Protein AF-A0A2G8RZG6-F1 (afdb_monomer)

Organism: NCBI:txid1077348

Solvent-accessible surface area (backbone atoms only — not comparable to full-atom values): 16677 Å² total; per-residue (Å²): 138,81,84,78,79,80,80,77,82,73,73,81,83,73,68,84,30,38,41,54,49,43,66,69,45,46,66,57,39,55,49,23,60,76,68,68,36,60,70,58,36,53,51,55,51,47,57,56,46,75,59,44,40,82,45,71,67,46,41,53,53,51,51,53,52,52,52,52,60,50,47,40,55,84,74,66,70,59,75,69,91,82,62,70,32,40,31,57,58,34,64,30,30,30,44,44,41,46,39,22,71,74,74,72,43,47,66,39,40,40,49,26,48,52,53,44,46,56,35,61,89,83,31,29,46,86,39,70,68,31,45,59,19,47,83,44,64,31,30,44,64,89,56,51,49,74,71,54,48,50,25,43,55,49,19,43,52,47,52,52,51,49,62,68,38,56,88,67,67,54,47,58,53,66,24,35,44,80,94,33,42,54,73,80,57,34,71,89,51,59,72,77,68,47,70,78,56,72,85,80,78,60,49,79,83,23,48,45,44,46,36,49,54,50,49,51,56,62,55,70,44,80,88,56,94,82,59,73,55,64,65,57,32,50,56,52,58,74,52,40,63,74,38,68,82,41,58,71,51,56,85,81,53,51,58,57,53,73,67,27,43,52,34,40,61,58,44,41,61,51,54,45,50,52,53,59,69,40,32,30,70,40,38,74,48,78,56,80,74,81,82,127

Sequence (292 aa):
MTIVAYSSDSDIKIPRWDPKTPIAVSPTIRIANKYLVDGLHKYLVQKVQDDWPLTLEDWDRREAEIEVMGYAEYTSGALPSSRKPLAQAVPEPASAIHFALEFGCPQILPAAFYQLSRTDVTDDWADPVSYSSNWMTPARWSLLEAPDLLRHLRGGKRLLQYTASVPRDVTFTAVLCEACLPWWEDAAVHEEVRWEIEDGRDAEEYPCYALLVRIFAAVFRETTPGVRDPLKALKECVDYEKIPEIARGSSSTKRLCSGCDWAFREWVPQARQELWRKLPEYFDVEVPSPSR

Secondary structure (DSSP, 8-state):
---------------TT-TTHHHHHHHHHHHHHHTT-HHHHHHHHHHHHTTS-SSHHHHHHHHHHHHHHHHHHHHH---GGGPPPGGGTS--HHHHHHHHHHHT-GGGHHHHHHHHHTS-TT-BTTSHHHHT-SS---B-GGG--HHHHHHHHHHHHHHHHHHHHTTTSSHHHHHS-GGGS-GGG-TTS-HHHHHS--TT--GGG-HHHHHHHHHHHHHT--SSSS---HHHHHHHGGGGGGSHHHHTS-GGGSS--HHHHHHHHHHHHHHHHHHHHHHHHHHT---PPPP-

Radius of gyration: 23.63 Å; Cα contacts (8 Å, |Δi|>4): 322; chains: 1; bounding box: 79×45×66 Å

pLDDT: mean 84.61, std 15.37, range [30.86, 98.19]

Structure (mmCIF, N/CA/C/O backbone):
data_AF-A0A2G8RZG6-F1
#
_entry.id   AF-A0A2G8RZG6-F1
#
loop_
_atom_site.group_PDB
_atom_site.id
_atom_site.type_symbol
_atom_site.label_atom_id
_atom_site.label_alt_id
_atom_site.label_comp_id
_atom_site.label_asym_id
_atom_site.label_entity_id
_atom_site.label_seq_id
_atom_site.pdbx_PDB_ins_code
_atom_site.Cartn_x
_atom_site.Cartn_y
_atom_site.Cartn_z
_atom_site.occupancy
_atom_site.B_iso_or_equiv
_atom_site.auth_seq_id
_atom_site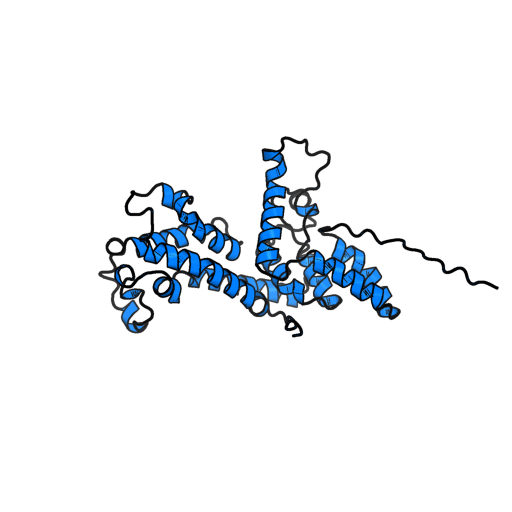.auth_comp_id
_atom_site.auth_asym_id
_atom_site.auth_atom_id
_atom_site.pdbx_PDB_model_num
ATOM 1 N N . MET A 1 1 ? -45.281 -24.347 32.202 1.00 36.66 1 MET A N 1
ATOM 2 C CA . MET A 1 1 ? -44.581 -23.064 32.409 1.00 36.66 1 MET A CA 1
ATOM 3 C C . MET A 1 1 ? -43.547 -22.968 31.301 1.00 36.66 1 MET A C 1
ATOM 5 O O . MET A 1 1 ? -42.491 -23.574 31.400 1.00 36.66 1 MET A O 1
ATOM 9 N N . THR A 1 2 ? -43.937 -22.385 30.170 1.00 30.86 2 THR A N 1
ATOM 10 C CA . THR A 1 2 ? -43.140 -22.388 28.937 1.00 30.86 2 THR A CA 1
ATOM 11 C C . THR A 1 2 ? -42.318 -21.111 28.917 1.00 30.86 2 THR A C 1
ATOM 13 O O . THR A 1 2 ? -42.884 -20.019 28.904 1.00 30.86 2 THR A O 1
ATOM 16 N N . ILE A 1 3 ? -40.996 -21.247 28.986 1.00 36.91 3 ILE A N 1
ATOM 17 C CA . ILE A 1 3 ? -40.068 -20.126 28.857 1.00 36.91 3 ILE A CA 1
ATOM 18 C C . ILE A 1 3 ? -40.123 -19.680 27.396 1.00 36.91 3 ILE A C 1
ATOM 20 O O . ILE A 1 3 ? -39.717 -20.412 26.496 1.00 36.91 3 ILE A O 1
ATOM 24 N N . VAL A 1 4 ? -40.690 -18.499 27.166 1.00 35.38 4 VAL A N 1
ATOM 25 C CA . VAL A 1 4 ? -40.646 -17.816 25.875 1.00 35.38 4 VAL A CA 1
ATOM 26 C C . VAL A 1 4 ? -39.204 -17.366 25.668 1.00 35.38 4 VAL A C 1
ATOM 28 O O . VAL A 1 4 ? -38.708 -16.510 26.399 1.00 35.38 4 VAL A O 1
ATOM 31 N N . ALA A 1 5 ? -38.518 -17.974 24.702 1.00 39.19 5 ALA A N 1
ATOM 32 C CA . ALA A 1 5 ? -37.234 -17.487 24.227 1.00 39.19 5 ALA A CA 1
ATOM 33 C C . ALA A 1 5 ? -37.456 -16.115 23.576 1.00 39.19 5 ALA A C 1
ATOM 35 O O . ALA A 1 5 ? -38.045 -16.012 22.501 1.00 39.19 5 ALA A O 1
ATOM 36 N N . TYR A 1 6 ? -37.013 -15.056 24.251 1.00 35.00 6 TYR A N 1
ATOM 37 C CA . TYR A 1 6 ? -36.853 -13.744 23.638 1.00 35.00 6 TYR A CA 1
ATOM 38 C C . TYR A 1 6 ? -35.719 -13.846 22.610 1.00 35.00 6 TYR A C 1
ATOM 40 O O . TYR A 1 6 ? -34.544 -13.757 22.951 1.00 35.00 6 TYR A O 1
ATOM 48 N N . SER A 1 7 ? -36.072 -14.064 21.344 1.00 45.34 7 SER A N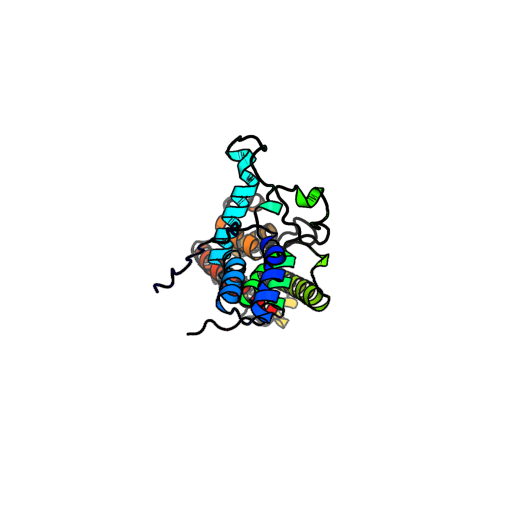 1
ATOM 49 C CA . SER A 1 7 ? -35.206 -13.707 20.223 1.00 45.34 7 SER A CA 1
ATOM 50 C C . SER A 1 7 ? -35.275 -12.187 20.085 1.00 45.34 7 SER A C 1
ATOM 52 O O . SER A 1 7 ? -36.184 -11.646 19.460 1.00 45.34 7 SER A O 1
ATOM 54 N N . SER A 1 8 ? -34.363 -11.477 20.750 1.00 41.16 8 SER A N 1
ATOM 55 C CA . SER A 1 8 ? -34.083 -10.081 20.421 1.00 41.16 8 SER A CA 1
ATOM 56 C C . SER A 1 8 ? -32.972 -10.063 19.379 1.00 41.16 8 SER A C 1
ATOM 58 O O . SER A 1 8 ? -31.810 -9.811 19.694 1.00 41.16 8 SER A O 1
ATOM 60 N N . ASP A 1 9 ? -33.333 -10.374 18.140 1.00 43.19 9 ASP A N 1
ATOM 61 C CA . ASP A 1 9 ? -32.473 -10.159 16.979 1.00 43.19 9 ASP A CA 1
ATOM 62 C C . ASP A 1 9 ? -32.508 -8.666 16.611 1.00 43.19 9 ASP A C 1
ATOM 64 O O . ASP A 1 9 ? -33.075 -8.230 15.610 1.00 43.19 9 ASP A O 1
ATOM 68 N N . SER A 1 10 ? -32.002 -7.826 17.517 1.00 48.72 10 SER A N 1
ATOM 69 C CA . SER A 1 10 ? -31.677 -6.441 17.196 1.00 48.72 10 SER A CA 1
ATOM 70 C C . SER A 1 10 ? -30.304 -6.448 16.541 1.00 48.72 10 SER A C 1
ATOM 72 O O . SER A 1 10 ? -29.294 -6.184 17.195 1.00 48.72 10 SER A O 1
ATOM 74 N N . ASP A 1 11 ? -30.285 -6.819 15.265 1.00 61.19 11 ASP A N 1
ATOM 75 C CA . ASP A 1 11 ? -29.098 -6.823 14.420 1.00 61.19 11 ASP A CA 1
ATOM 76 C C . ASP A 1 11 ? -28.448 -5.429 14.488 1.00 61.19 11 ASP A C 1
ATOM 78 O O . ASP A 1 11 ? -29.024 -4.428 14.039 1.00 61.19 11 ASP A O 1
ATOM 82 N N . ILE A 1 12 ? -27.276 -5.322 15.123 1.00 66.50 12 ILE A N 1
ATOM 83 C CA . ILE A 1 12 ? -26.531 -4.062 15.183 1.00 66.50 12 ILE A CA 1
ATOM 84 C C . ILE A 1 12 ? -26.099 -3.753 13.750 1.00 66.50 12 ILE A C 1
ATOM 86 O O . ILE A 1 12 ? -25.162 -4.358 13.225 1.00 66.50 12 ILE A O 1
ATOM 90 N N . LYS A 1 13 ? -26.800 -2.815 13.106 1.00 82.25 13 LYS A N 1
ATOM 91 C CA . LYS A 1 13 ? -26.505 -2.375 11.740 1.00 82.25 13 LYS A CA 1
ATOM 92 C C . LYS A 1 13 ? -25.242 -1.523 11.735 1.00 82.25 13 LYS A C 1
ATOM 94 O O . LYS A 1 13 ? -25.310 -0.304 11.865 1.00 82.25 13 LYS A O 1
ATOM 99 N N . ILE A 1 14 ? -24.099 -2.182 11.588 1.00 86.69 14 ILE A N 1
ATOM 100 C CA . ILE A 1 14 ? -22.812 -1.532 11.351 1.00 86.69 14 ILE A CA 1
ATOM 101 C C . ILE A 1 14 ? -22.694 -1.279 9.842 1.00 86.69 14 ILE A C 1
ATOM 103 O O . ILE A 1 14 ? -22.683 -2.244 9.072 1.00 86.69 14 ILE A O 1
ATOM 107 N N . PRO A 1 15 ? -22.672 -0.013 9.393 1.00 89.56 15 PRO A N 1
ATOM 108 C CA . PRO A 1 15 ? -22.484 0.302 7.983 1.00 89.56 15 PRO A CA 1
ATOM 109 C C . PRO A 1 15 ? -21.094 -0.134 7.501 1.00 89.56 15 PRO A C 1
ATOM 111 O O . PRO A 1 15 ? -20.095 0.126 8.169 1.00 89.56 15 PRO A O 1
ATOM 114 N N . ARG A 1 16 ? -21.041 -0.760 6.316 1.00 91.06 16 ARG A N 1
ATOM 115 C CA . ARG A 1 16 ? -19.785 -1.058 5.610 1.00 91.06 16 ARG A CA 1
ATOM 116 C C . ARG A 1 16 ? -19.012 0.238 5.383 1.00 91.06 16 ARG A C 1
ATOM 118 O O . ARG A 1 16 ? -19.609 1.234 4.965 1.00 91.06 16 ARG A O 1
ATOM 125 N N . TRP A 1 17 ? -17.701 0.180 5.595 1.00 93.25 17 TRP A N 1
ATOM 126 C CA . TRP A 1 17 ? -16.754 1.260 5.309 1.00 93.25 17 TRP A CA 1
ATOM 127 C C . TRP A 1 17 ? -16.987 2.556 6.082 1.00 93.25 17 TRP A C 1
ATOM 129 O O . TRP A 1 17 ? -16.486 3.609 5.688 1.00 93.25 17 TRP A O 1
ATOM 139 N N . ASP A 1 18 ? -17.722 2.511 7.193 1.00 92.94 18 ASP A N 1
ATOM 140 C CA . ASP A 1 18 ? -17.831 3.694 8.034 1.00 92.94 18 ASP A CA 1
ATOM 141 C C . ASP A 1 18 ? -16.503 3.928 8.776 1.00 92.94 18 ASP A C 1
ATOM 143 O O . ASP A 1 18 ? -16.085 3.101 9.594 1.00 92.94 18 ASP A O 1
ATOM 147 N N . PRO A 1 19 ? -15.838 5.075 8.548 1.00 94.00 19 PRO A N 1
ATOM 148 C CA . PRO A 1 19 ? -14.562 5.399 9.177 1.00 94.00 19 PRO A CA 1
ATOM 149 C C . PRO A 1 19 ? -14.647 5.508 10.699 1.00 94.00 19 PRO A C 1
ATOM 151 O O . PRO A 1 19 ? -13.618 5.622 11.360 1.00 94.00 19 PRO A O 1
ATOM 154 N N . LYS A 1 20 ? -15.849 5.559 11.281 1.00 94.00 20 LYS A N 1
ATOM 155 C CA . LYS A 1 20 ? -16.061 5.596 12.730 1.00 94.00 20 LYS A CA 1
ATOM 156 C C . LYS A 1 20 ? -16.288 4.213 13.327 1.00 94.00 20 LYS A C 1
ATOM 158 O O . LYS A 1 20 ? -16.255 4.119 14.552 1.00 94.00 20 LYS A O 1
ATOM 163 N N . THR A 1 21 ? -16.490 3.165 12.521 1.00 95.31 21 THR A N 1
ATOM 164 C CA . THR A 1 21 ? -16.778 1.810 13.016 1.00 95.31 21 THR A CA 1
ATOM 165 C C . THR A 1 21 ? -15.774 1.345 14.075 1.00 95.31 21 THR A C 1
ATOM 167 O O . THR A 1 21 ? -16.240 0.966 15.152 1.00 95.31 21 THR A O 1
ATOM 170 N N . PRO A 1 22 ? -14.439 1.440 13.872 1.00 96.44 22 PRO A N 1
ATOM 171 C CA . PRO A 1 22 ? -13.480 0.979 14.877 1.00 96.44 22 PRO A CA 1
ATOM 172 C C . PRO A 1 22 ? -13.668 1.677 16.230 1.00 96.44 22 PRO A C 1
ATOM 174 O O . PRO A 1 22 ? -13.769 1.021 17.258 1.00 96.44 22 PRO A O 1
ATOM 177 N N . ILE A 1 23 ? -13.832 3.003 16.236 1.00 96.56 23 ILE A N 1
ATOM 178 C CA . ILE A 1 23 ? -13.999 3.803 17.462 1.00 96.56 23 ILE A CA 1
ATOM 179 C C . ILE A 1 23 ? -15.363 3.548 18.117 1.00 96.56 23 ILE A C 1
ATOM 181 O O . ILE A 1 23 ? -15.472 3.485 19.341 1.00 96.56 23 ILE A O 1
ATOM 185 N N . ALA A 1 24 ? -16.415 3.420 17.306 1.00 95.19 24 ALA A N 1
ATOM 186 C CA . ALA A 1 24 ? -17.783 3.251 17.778 1.00 95.19 24 ALA A CA 1
ATOM 187 C C . ALA A 1 24 ? -17.989 1.901 18.479 1.00 95.19 24 ALA A C 1
ATOM 189 O O . ALA A 1 24 ? -18.759 1.821 19.437 1.00 95.19 24 ALA A O 1
ATOM 190 N N . VAL A 1 25 ? -17.297 0.851 18.026 1.00 95.62 25 VAL A N 1
ATOM 191 C CA . VAL A 1 25 ? -17.447 -0.500 18.581 1.00 95.62 25 VAL A CA 1
ATOM 192 C C . VAL A 1 25 ? -16.467 -0.811 19.719 1.00 95.62 25 VAL A C 1
ATOM 194 O O . VAL A 1 25 ? -16.772 -1.695 20.522 1.00 95.62 25 VAL A O 1
ATOM 197 N N . SER A 1 26 ? -15.363 -0.060 19.879 1.00 96.25 26 SER A N 1
ATOM 198 C CA . SER A 1 26 ? -14.378 -0.276 20.958 1.00 96.25 26 SER A CA 1
ATOM 199 C C . SER A 1 26 ? -14.991 -0.372 22.366 1.00 96.25 26 SER A C 1
ATOM 201 O O . SER A 1 26 ? -14.680 -1.330 23.078 1.00 96.25 26 SER A O 1
ATOM 203 N N . PRO A 1 27 ? -15.883 0.542 22.818 1.00 96.44 27 PRO A N 1
ATOM 204 C CA . PRO A 1 27 ? -16.462 0.448 24.161 1.00 96.44 27 PRO A CA 1
ATOM 205 C C . PRO A 1 27 ? -17.284 -0.829 24.359 1.00 96.44 27 PRO A C 1
ATOM 207 O O . PRO A 1 27 ? -17.200 -1.466 25.410 1.00 96.44 27 PRO A O 1
ATOM 210 N N . THR A 1 28 ? -18.039 -1.232 23.334 1.00 95.44 28 THR A N 1
ATOM 211 C CA . THR A 1 28 ? -18.849 -2.454 23.359 1.00 95.44 28 THR A CA 1
ATOM 212 C C . THR A 1 28 ? -17.967 -3.695 23.420 1.00 95.44 28 THR A C 1
ATOM 214 O O . THR A 1 28 ? -18.260 -4.601 24.197 1.00 95.44 28 THR A O 1
ATOM 217 N N . ILE A 1 29 ? -16.854 -3.726 22.681 1.00 95.56 29 ILE A N 1
ATOM 218 C CA . ILE A 1 29 ? -15.898 -4.833 22.767 1.00 95.56 29 ILE A CA 1
ATOM 219 C C . ILE A 1 29 ? -15.244 -4.904 24.149 1.00 95.56 29 ILE A C 1
ATOM 221 O O . ILE A 1 29 ? -15.151 -5.990 24.715 1.00 95.56 29 ILE A O 1
ATOM 225 N N . ARG A 1 30 ? -14.840 -3.775 24.746 1.00 96.88 30 ARG A N 1
ATOM 226 C CA . ARG A 1 30 ? -14.281 -3.761 26.113 1.00 96.88 30 ARG A CA 1
ATOM 227 C C . ARG A 1 30 ? -15.257 -4.356 27.130 1.00 96.88 30 ARG A C 1
ATOM 229 O O . ARG A 1 30 ? -14.845 -5.104 28.015 1.00 96.88 30 ARG A O 1
ATOM 236 N N . ILE A 1 31 ? -16.551 -4.057 26.992 1.00 96.44 31 ILE A N 1
ATOM 237 C CA . ILE A 1 31 ? -17.618 -4.660 27.805 1.00 96.44 31 ILE A CA 1
ATOM 238 C C . ILE A 1 31 ? -17.733 -6.158 27.503 1.00 96.44 31 ILE A C 1
ATOM 240 O O . ILE A 1 31 ? -17.738 -6.955 28.438 1.00 96.44 31 ILE A O 1
ATOM 244 N N . ALA A 1 32 ? -17.772 -6.555 26.228 1.00 94.81 32 ALA A N 1
ATOM 245 C CA . ALA A 1 32 ? -17.821 -7.962 25.832 1.00 94.81 32 ALA A CA 1
ATOM 246 C C . ALA A 1 32 ? -16.655 -8.760 26.440 1.00 94.81 32 ALA A C 1
ATOM 248 O O . ALA A 1 32 ? -16.895 -9.796 27.050 1.00 94.81 32 ALA A O 1
ATOM 249 N N . ASN A 1 33 ? -15.430 -8.231 26.388 1.00 94.06 33 ASN A N 1
ATOM 250 C CA . ASN A 1 33 ? -14.244 -8.830 27.005 1.00 94.06 33 ASN A CA 1
ATOM 251 C C . ASN A 1 33 ? -14.372 -8.914 28.529 1.00 94.06 33 ASN A C 1
ATOM 253 O O . ASN A 1 33 ? -14.100 -9.957 29.118 1.00 94.06 33 ASN A O 1
ATOM 257 N N . LYS A 1 34 ? -14.831 -7.836 29.180 1.00 96.31 34 LYS A N 1
ATOM 258 C CA . LYS A 1 34 ? -15.022 -7.801 30.639 1.00 96.31 34 LYS A CA 1
ATOM 259 C C . LYS A 1 34 ? -16.017 -8.857 31.126 1.00 96.31 34 LYS A C 1
ATOM 261 O O . LYS A 1 34 ? -15.847 -9.390 32.219 1.00 96.31 34 LYS A O 1
ATOM 266 N N . TYR A 1 35 ? -17.053 -9.132 30.338 1.00 96.44 35 TYR A N 1
ATOM 267 C CA . TYR A 1 35 ? -18.114 -10.080 30.678 1.00 96.44 35 TYR A CA 1
ATOM 268 C C . TYR A 1 35 ? -18.016 -11.412 29.916 1.00 96.44 35 TYR A C 1
ATOM 270 O O . TYR A 1 35 ? -18.960 -12.196 29.970 1.00 96.44 35 TYR A O 1
ATOM 278 N N . LEU A 1 36 ? -16.887 -11.683 29.247 1.00 91.88 36 LEU A N 1
ATOM 279 C CA . LEU A 1 36 ? -16.599 -12.931 28.522 1.00 91.88 36 LEU A CA 1
ATOM 280 C C . LEU A 1 36 ? -17.679 -13.312 27.491 1.00 91.88 36 LEU A C 1
ATOM 282 O O . LEU A 1 36 ? -18.066 -14.471 27.343 1.00 91.88 36 LEU A O 1
ATOM 286 N N . VAL A 1 37 ? -18.187 -12.313 26.771 1.00 94.75 37 VAL A N 1
ATOM 287 C CA . VAL A 1 37 ? -19.155 -12.489 25.682 1.00 94.75 37 VAL A CA 1
ATOM 288 C C . VAL A 1 37 ? -18.399 -12.687 24.364 1.00 94.75 37 VAL A C 1
ATOM 290 O O . VAL A 1 37 ? -18.408 -11.824 23.484 1.00 94.75 37 VAL A O 1
ATOM 293 N N . ASP A 1 38 ? -17.737 -13.838 24.223 1.00 92.50 38 ASP A N 1
ATOM 294 C CA . ASP A 1 38 ? -16.825 -14.133 23.103 1.00 92.50 38 ASP A CA 1
ATOM 295 C C . ASP A 1 38 ? -17.486 -14.001 21.725 1.00 92.50 38 ASP A C 1
ATOM 297 O O . ASP A 1 38 ? -16.856 -13.572 20.760 1.00 92.50 38 ASP A O 1
ATOM 301 N N . GLY A 1 39 ? -18.770 -14.358 21.618 1.00 93.25 39 GLY A N 1
ATOM 302 C CA . GLY A 1 39 ? -19.521 -14.238 20.368 1.00 93.25 39 GLY A CA 1
ATOM 303 C C . GLY A 1 39 ? -19.626 -12.790 19.883 1.00 93.25 39 GLY A C 1
ATOM 304 O O . GLY A 1 39 ? -19.464 -12.529 18.693 1.00 93.25 39 GLY A O 1
ATOM 305 N N . LEU A 1 40 ? -19.829 -11.843 20.806 1.00 92.75 40 LEU A N 1
ATOM 306 C CA . LEU A 1 40 ? -19.926 -10.420 20.481 1.00 92.75 40 LEU A CA 1
ATOM 307 C C . LEU A 1 40 ? -18.552 -9.825 20.153 1.00 92.75 40 LEU A C 1
ATOM 309 O O . LEU A 1 40 ? -18.449 -9.054 19.203 1.00 92.75 40 LEU A O 1
ATOM 313 N N . HIS A 1 41 ? -17.501 -10.210 20.888 1.00 93.75 41 HIS A N 1
ATOM 314 C CA . HIS A 1 41 ? -16.121 -9.822 20.562 1.00 93.75 41 HIS A CA 1
ATOM 315 C C . HIS A 1 41 ? -15.759 -10.256 19.137 1.00 93.75 41 HIS A C 1
ATOM 317 O O . HIS A 1 41 ? -15.440 -9.406 18.306 1.00 93.75 41 HIS A O 1
ATOM 323 N N . LYS A 1 42 ? -15.921 -11.548 18.822 1.00 94.00 42 LYS A N 1
ATOM 324 C CA . LYS A 1 42 ? -15.616 -12.100 17.493 1.00 94.00 42 LYS A CA 1
ATOM 325 C C . LYS A 1 42 ? -16.419 -11.425 16.388 1.00 94.00 42 LYS A C 1
ATOM 327 O O . LYS A 1 42 ? -15.852 -11.081 15.358 1.00 94.00 42 LYS A O 1
ATOM 332 N N . TYR A 1 43 ? -17.717 -11.205 16.605 1.00 94.00 43 TYR A N 1
ATOM 333 C CA . TYR A 1 43 ? -18.575 -10.526 15.633 1.00 94.00 43 TYR A CA 1
ATOM 334 C C . TYR A 1 43 ? -18.081 -9.108 15.320 1.00 94.00 43 TYR A C 1
ATOM 336 O O . TYR A 1 43 ? -17.939 -8.751 14.153 1.00 94.00 43 TYR A O 1
ATOM 344 N N . LEU A 1 44 ? -17.786 -8.301 16.343 1.00 94.50 44 LEU A N 1
ATOM 345 C CA . LEU A 1 44 ? -17.370 -6.911 16.146 1.00 94.50 44 LEU A CA 1
ATOM 346 C C . LEU A 1 44 ? -15.956 -6.804 15.557 1.00 94.50 44 LEU A C 1
ATOM 348 O O . LEU A 1 44 ? -15.724 -5.950 14.703 1.00 94.50 44 LEU A O 1
ATOM 352 N N . VAL A 1 45 ? -15.037 -7.691 15.955 1.00 95.50 45 VAL A N 1
ATOM 353 C CA . VAL A 1 45 ? -13.707 -7.795 15.334 1.00 95.50 45 VAL A CA 1
ATOM 354 C C . VAL A 1 45 ? -13.830 -8.159 13.856 1.00 95.50 45 VAL A C 1
ATOM 356 O O . VAL A 1 45 ? -13.232 -7.484 13.020 1.00 95.50 45 VAL A O 1
ATOM 359 N N . GLN A 1 46 ? -14.651 -9.161 13.524 1.00 94.69 46 GLN A N 1
ATOM 360 C CA . GLN A 1 46 ? -14.884 -9.564 12.138 1.00 94.69 46 GLN A CA 1
ATOM 361 C C . GLN A 1 46 ? -15.467 -8.414 11.314 1.00 94.69 46 GLN A C 1
ATOM 363 O O . GLN A 1 46 ? -15.034 -8.195 10.191 1.00 94.69 46 GLN A O 1
ATOM 368 N N . LYS A 1 47 ? -16.386 -7.622 11.880 1.00 94.38 47 LYS A N 1
ATOM 369 C CA . LYS A 1 47 ? -16.966 -6.471 11.177 1.00 94.38 47 LYS A CA 1
ATOM 370 C C . LYS A 1 47 ? -15.946 -5.404 10.813 1.00 94.38 47 LYS A C 1
ATOM 372 O O . LYS A 1 47 ? -16.016 -4.875 9.712 1.00 94.38 47 LYS A O 1
ATOM 377 N N . VAL A 1 48 ? -15.000 -5.105 11.702 1.00 95.38 48 VAL A N 1
ATOM 378 C CA . VAL A 1 48 ? -13.894 -4.204 11.352 1.00 95.38 48 VAL A CA 1
ATOM 379 C C . VAL A 1 48 ? -12.968 -4.874 10.339 1.00 95.38 48 VAL A C 1
ATOM 381 O O . VAL A 1 48 ? -12.533 -4.213 9.406 1.00 95.38 48 VAL A O 1
ATOM 384 N N . GLN A 1 49 ? -12.696 -6.176 10.471 1.00 96.06 49 GLN A N 1
ATOM 385 C CA . GLN A 1 49 ? -11.846 -6.908 9.531 1.00 96.06 49 GLN A CA 1
ATOM 386 C C . GLN A 1 49 ? -12.400 -6.908 8.100 1.00 96.06 49 GLN A C 1
ATOM 388 O O . GLN A 1 49 ? -11.639 -6.695 7.163 1.00 96.06 49 GLN A O 1
ATOM 393 N N . ASP A 1 50 ? -13.711 -7.103 7.935 1.00 94.69 50 ASP A N 1
ATOM 394 C CA . ASP A 1 50 ? -14.401 -7.166 6.637 1.00 94.69 50 ASP A CA 1
ATOM 395 C C . ASP A 1 50 ? -14.268 -5.869 5.815 1.00 94.69 50 ASP A C 1
ATOM 397 O O . ASP A 1 50 ? -14.428 -5.879 4.591 1.00 94.69 50 ASP A O 1
ATOM 401 N N . ASP A 1 51 ? -13.978 -4.746 6.476 1.00 95.31 51 ASP A N 1
ATOM 402 C CA . ASP A 1 51 ? -13.776 -3.449 5.833 1.00 95.31 51 ASP A CA 1
ATOM 403 C C . ASP A 1 51 ? -12.352 -3.283 5.257 1.00 95.31 51 ASP A C 1
ATOM 405 O O . ASP A 1 51 ? -12.120 -2.367 4.461 1.00 95.31 51 ASP A O 1
ATOM 409 N N . TRP A 1 52 ? -11.403 -4.164 5.605 1.00 96.56 52 TRP A N 1
ATOM 410 C CA . TRP A 1 52 ? -9.996 -4.072 5.202 1.00 96.56 52 TRP A CA 1
ATOM 411 C C . TRP A 1 52 ? -9.555 -5.226 4.289 1.00 96.56 52 TRP A C 1
ATOM 413 O O . TRP A 1 52 ? -9.901 -6.383 4.521 1.00 96.56 52 TRP A O 1
ATOM 423 N N . PRO A 1 53 ? -8.745 -4.943 3.253 1.00 97.00 53 PRO A N 1
ATOM 424 C CA . PRO A 1 53 ? -8.275 -5.968 2.331 1.00 97.00 53 PRO A CA 1
ATOM 425 C C . PRO A 1 53 ? -7.191 -6.842 2.970 1.00 97.00 53 PRO A C 1
ATOM 427 O O . PRO A 1 53 ? -6.236 -6.338 3.560 1.00 97.00 53 PRO A O 1
ATOM 430 N N . LEU A 1 54 ? -7.317 -8.158 2.795 1.00 95.69 54 LEU A N 1
ATOM 431 C CA . LEU A 1 54 ? -6.340 -9.143 3.275 1.00 95.69 54 LEU A CA 1
ATOM 432 C C . LEU A 1 54 ? -5.421 -9.643 2.152 1.00 95.69 54 LEU A C 1
ATOM 434 O O . LEU A 1 54 ? -4.315 -10.127 2.401 1.00 95.69 54 LEU A O 1
ATOM 438 N N . THR A 1 55 ? -5.863 -9.505 0.903 1.00 96.75 55 THR A N 1
ATOM 439 C CA . THR A 1 55 ? -5.111 -9.884 -0.292 1.00 96.75 55 THR A CA 1
ATOM 440 C C . THR A 1 55 ? -4.881 -8.677 -1.197 1.00 96.75 55 THR A C 1
ATOM 442 O O . THR A 1 55 ? -5.630 -7.699 -1.153 1.00 96.75 55 THR A O 1
ATOM 445 N N . LEU A 1 56 ? -3.867 -8.760 -2.064 1.00 97.00 56 LEU A N 1
ATOM 446 C CA . LEU A 1 56 ? -3.627 -7.735 -3.082 1.00 97.00 56 LEU A CA 1
ATOM 447 C C . LEU A 1 56 ? -4.829 -7.572 -4.032 1.00 97.00 56 LEU A C 1
ATOM 449 O O . LEU A 1 56 ? -5.103 -6.467 -4.488 1.00 97.00 56 LEU A O 1
ATOM 453 N N . GLU A 1 57 ? -5.562 -8.651 -4.316 1.00 96.69 57 GLU A N 1
ATOM 454 C CA . GLU A 1 57 ? -6.767 -8.580 -5.149 1.00 96.69 57 GLU A CA 1
ATOM 455 C C . GLU A 1 57 ? -7.877 -7.778 -4.456 1.00 96.69 57 GLU A C 1
ATOM 457 O O . GLU A 1 57 ? -8.501 -6.917 -5.077 1.00 96.69 57 GLU A O 1
ATOM 462 N N . ASP A 1 58 ? -8.094 -8.008 -3.158 1.00 96.44 58 ASP A N 1
ATOM 463 C CA . ASP A 1 58 ? -9.062 -7.232 -2.378 1.00 96.44 58 ASP A CA 1
ATOM 464 C C . ASP A 1 58 ? -8.650 -5.761 -2.284 1.00 96.44 58 ASP A C 1
ATOM 466 O O . ASP A 1 58 ? -9.508 -4.878 -2.341 1.00 96.44 58 ASP A O 1
ATOM 470 N N . TRP A 1 59 ? -7.343 -5.489 -2.186 1.00 96.69 59 TRP A N 1
ATOM 471 C CA . TRP A 1 59 ? -6.801 -4.133 -2.250 1.00 96.69 59 TRP A CA 1
ATOM 472 C C . TRP A 1 59 ? -7.125 -3.475 -3.591 1.00 96.69 59 TRP A C 1
ATOM 474 O O . TRP A 1 59 ? -7.684 -2.383 -3.615 1.00 96.69 59 TRP A O 1
ATOM 484 N N . ASP A 1 60 ? -6.852 -4.154 -4.707 1.00 96.06 60 ASP A N 1
ATOM 485 C CA . ASP A 1 60 ? -7.156 -3.643 -6.046 1.00 96.06 60 ASP A CA 1
ATOM 486 C C . ASP A 1 60 ? -8.654 -3.388 -6.254 1.00 96.06 60 ASP A C 1
ATOM 488 O O . ASP A 1 60 ? -9.027 -2.372 -6.845 1.00 96.06 60 ASP A O 1
ATOM 492 N N . ARG A 1 61 ? -9.515 -4.281 -5.750 1.00 95.81 61 ARG A N 1
ATOM 493 C CA . ARG A 1 61 ? -10.975 -4.121 -5.802 1.00 95.81 61 ARG A CA 1
ATOM 494 C C . ARG A 1 61 ? -11.425 -2.904 -4.996 1.00 95.81 61 ARG A C 1
ATOM 496 O O . ARG A 1 61 ? -12.190 -2.085 -5.502 1.00 95.81 61 ARG A O 1
ATOM 503 N N . ARG A 1 62 ? -10.907 -2.758 -3.772 1.00 94.56 62 ARG A N 1
ATOM 504 C CA . ARG A 1 62 ? -11.175 -1.607 -2.902 1.00 94.56 62 ARG A CA 1
ATOM 505 C C . ARG A 1 62 ? -10.731 -0.299 -3.552 1.00 94.56 62 ARG A C 1
ATOM 507 O O . ARG A 1 62 ? -11.507 0.647 -3.575 1.00 94.56 62 ARG A O 1
ATOM 514 N N . GLU A 1 63 ? -9.519 -0.238 -4.094 1.00 93.06 63 GLU A N 1
ATOM 515 C CA . GLU A 1 63 ? -8.998 0.975 -4.734 1.00 93.06 63 GLU A CA 1
ATOM 516 C C . GLU A 1 63 ? -9.813 1.371 -5.970 1.00 93.06 63 GLU A C 1
ATOM 518 O O . GLU A 1 63 ? -10.095 2.551 -6.155 1.00 93.06 63 GLU A O 1
ATOM 523 N N . ALA A 1 64 ? -10.268 0.402 -6.772 1.00 92.25 64 ALA A N 1
ATOM 524 C CA . ALA A 1 64 ? -11.152 0.677 -7.904 1.00 92.25 64 ALA A CA 1
ATOM 525 C C . ALA A 1 64 ? -12.513 1.246 -7.456 1.00 92.25 64 ALA A C 1
ATOM 527 O O . ALA A 1 64 ? -13.016 2.195 -8.058 1.00 92.25 64 ALA A O 1
ATOM 528 N N . GLU A 1 65 ? -13.104 0.706 -6.383 1.00 92.00 65 GLU A N 1
ATOM 529 C CA . GLU A 1 65 ? -14.327 1.258 -5.782 1.00 92.00 65 GLU A CA 1
ATOM 530 C C . GLU A 1 65 ? -14.105 2.700 -5.284 1.00 92.00 65 GLU A C 1
ATOM 532 O O . GLU A 1 65 ? -14.917 3.577 -5.577 1.00 92.00 65 GLU A O 1
ATOM 537 N N . ILE A 1 66 ? -12.993 2.967 -4.590 1.00 90.06 66 ILE A N 1
ATOM 538 C CA . ILE A 1 66 ? -12.621 4.299 -4.078 1.00 90.06 66 ILE A CA 1
ATOM 539 C C . ILE A 1 66 ? -12.412 5.301 -5.220 1.00 90.06 66 ILE A C 1
ATOM 541 O O . ILE A 1 66 ? -12.906 6.427 -5.152 1.00 90.06 66 ILE A O 1
ATOM 545 N N . GLU A 1 67 ? -11.732 4.898 -6.291 1.00 87.81 67 GLU A N 1
ATOM 546 C CA . GLU A 1 67 ? -11.504 5.737 -7.468 1.00 87.81 67 GLU A CA 1
ATOM 547 C C . GLU A 1 67 ? -12.832 6.136 -8.128 1.00 87.81 67 GLU A C 1
ATOM 549 O O . GLU A 1 67 ? -13.095 7.321 -8.353 1.00 87.81 67 GLU A O 1
ATOM 554 N N . VAL A 1 68 ? -13.732 5.170 -8.343 1.00 87.06 68 VAL A N 1
ATOM 555 C CA . VAL A 1 68 ? -15.089 5.444 -8.843 1.00 87.06 68 VAL A CA 1
ATOM 556 C C . VAL A 1 68 ? -15.844 6.365 -7.886 1.00 87.06 68 VAL A C 1
ATOM 558 O O . VAL A 1 68 ? -16.581 7.248 -8.333 1.00 87.06 68 VAL A O 1
ATOM 561 N N . MET A 1 69 ? -15.652 6.214 -6.571 1.00 84.56 69 MET A N 1
ATOM 562 C CA . MET A 1 69 ? -16.264 7.108 -5.598 1.00 84.56 69 MET A CA 1
ATOM 563 C C . MET A 1 69 ? -15.754 8.556 -5.704 1.00 84.56 69 MET A C 1
ATOM 565 O O . MET A 1 69 ? -16.559 9.475 -5.552 1.00 84.56 69 MET A O 1
ATOM 569 N N . GLY A 1 70 ? -14.473 8.783 -5.985 1.00 79.69 70 GLY A N 1
ATOM 570 C CA . GLY A 1 70 ? -13.932 10.133 -6.188 1.00 79.69 70 GLY A CA 1
ATOM 571 C C . GLY A 1 70 ? -14.485 10.809 -7.450 1.00 79.69 70 GLY A C 1
ATOM 572 O O . GLY A 1 70 ? -14.879 11.972 -7.422 1.00 79.69 70 GLY A O 1
ATOM 573 N N . TYR A 1 71 ? -14.608 10.062 -8.553 1.00 76.00 71 TYR A N 1
ATOM 574 C CA . TYR A 1 71 ? -15.016 10.608 -9.859 1.00 76.00 71 TYR A CA 1
ATOM 575 C C . TYR A 1 71 ? -16.524 10.560 -10.154 1.00 76.00 71 TYR A C 1
ATOM 577 O O . TYR A 1 71 ? -16.973 11.029 -11.206 1.00 76.00 71 TYR A O 1
ATOM 585 N N . ALA A 1 72 ? -17.335 10.007 -9.253 1.00 72.19 72 ALA A N 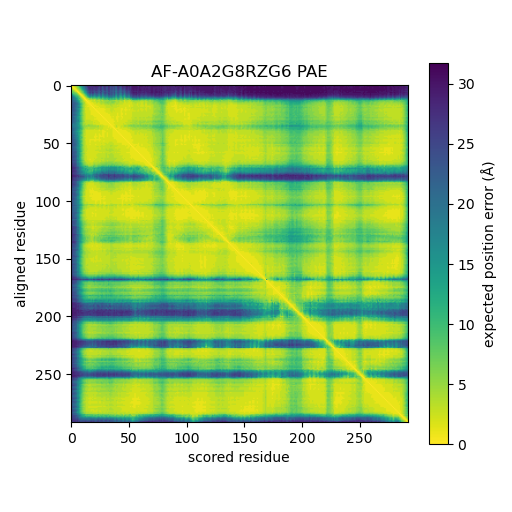1
ATOM 586 C CA . ALA A 1 72 ? -18.773 9.838 -9.461 1.00 72.19 72 ALA A CA 1
ATOM 587 C C . ALA A 1 72 ? -19.517 11.153 -9.766 1.00 72.19 72 ALA A C 1
ATOM 589 O O . ALA A 1 72 ? -20.475 11.149 -10.539 1.00 72.19 72 ALA A O 1
ATOM 590 N N . GLU A 1 73 ? -19.086 12.279 -9.190 1.00 66.69 73 GLU A N 1
ATOM 591 C CA . GLU A 1 73 ? -19.687 13.600 -9.437 1.00 66.69 73 GLU A CA 1
ATOM 592 C C . GLU A 1 73 ? -19.554 14.014 -10.912 1.00 66.69 73 GLU A C 1
ATOM 594 O O . GLU A 1 73 ? -20.533 14.407 -11.545 1.00 66.69 73 GLU A O 1
ATOM 599 N N . TYR A 1 74 ? -18.370 13.812 -11.495 1.00 67.06 74 TYR A N 1
ATOM 600 C CA . TYR A 1 74 ? -18.073 14.147 -12.891 1.00 67.06 74 TYR A CA 1
ATOM 601 C C . TYR A 1 74 ? -18.745 13.209 -13.892 1.00 67.06 74 TYR A C 1
ATOM 603 O O . TYR A 1 74 ? -19.005 13.601 -15.027 1.00 67.06 74 TYR A O 1
ATOM 611 N N . THR A 1 75 ? -19.004 11.966 -13.489 1.00 70.12 75 THR A N 1
ATOM 612 C CA . THR A 1 75 ? -19.529 10.923 -14.381 1.00 70.12 75 THR A CA 1
ATOM 613 C C . THR A 1 75 ? -21.051 10.822 -14.354 1.00 70.12 75 THR A C 1
ATOM 615 O O . THR A 1 75 ? -21.654 10.537 -15.385 1.00 70.12 75 THR A O 1
ATOM 618 N N . SER A 1 76 ? -21.689 11.067 -13.205 1.00 70.75 76 SER A N 1
ATOM 619 C CA . SER A 1 76 ? -23.142 10.910 -13.042 1.00 70.75 76 SER A CA 1
ATOM 620 C C . SER A 1 76 ? -23.934 12.218 -13.116 1.00 70.75 76 SER A C 1
ATOM 622 O O . SER A 1 76 ? -25.143 12.173 -13.335 1.00 70.75 76 SER A O 1
ATOM 624 N N . GLY A 1 77 ? -23.292 13.377 -12.912 1.00 64.12 77 GLY A N 1
ATOM 625 C CA . GLY A 1 77 ? -23.963 14.683 -12.880 1.00 64.12 77 GLY A CA 1
ATOM 626 C C . GLY A 1 77 ? -24.984 14.851 -11.741 1.00 64.12 77 GLY A C 1
ATOM 627 O O . GLY A 1 77 ? -25.737 15.825 -11.732 1.00 64.12 77 GLY A O 1
ATOM 628 N N . ALA A 1 78 ? -25.047 13.907 -10.795 1.00 58.94 78 ALA A N 1
ATOM 629 C CA . ALA A 1 78 ? -25.965 13.949 -9.665 1.00 58.94 78 ALA A CA 1
ATOM 630 C C . ALA A 1 78 ? -25.506 14.988 -8.626 1.00 58.94 78 ALA A C 1
ATOM 632 O O . ALA A 1 78 ? -24.340 15.018 -8.239 1.00 58.94 78 ALA A O 1
ATOM 633 N N . LEU A 1 79 ? -26.438 15.830 -8.162 1.00 52.41 79 LEU A N 1
ATOM 634 C CA . LEU A 1 79 ? -26.169 16.889 -7.183 1.00 52.41 79 LEU A CA 1
ATOM 635 C C . LEU A 1 79 ? -25.601 16.336 -5.851 1.00 52.41 79 LEU A C 1
ATOM 637 O O . LEU A 1 79 ? -26.043 15.277 -5.396 1.00 52.41 79 LEU A O 1
ATOM 641 N N . PRO A 1 80 ? -24.713 17.084 -5.158 1.00 52.69 80 PRO A N 1
ATOM 642 C CA . PRO A 1 80 ? -23.984 16.621 -3.964 1.00 52.69 80 PRO A CA 1
ATOM 643 C C . PRO A 1 80 ? -24.842 16.252 -2.741 1.00 52.69 80 PRO A C 1
ATOM 645 O O . PRO A 1 80 ? -24.341 15.663 -1.788 1.00 52.69 80 PRO A O 1
ATOM 648 N N . SER A 1 81 ? -26.129 16.603 -2.719 1.00 53.75 81 SER A N 1
ATOM 649 C CA . SER A 1 81 ? -26.946 16.682 -1.498 1.00 53.75 81 SER A CA 1
ATOM 650 C C . SER A 1 81 ? -27.256 15.349 -0.802 1.00 53.75 81 SER A C 1
ATOM 652 O O . SER A 1 81 ? -27.766 15.365 0.315 1.00 53.75 81 SER A O 1
ATOM 654 N N . SER A 1 82 ? -26.935 14.204 -1.412 1.00 57.81 82 SER A N 1
ATOM 655 C CA . SER A 1 82 ? -27.118 12.872 -0.805 1.00 57.81 82 SER A CA 1
ATOM 656 C C . SER A 1 82 ? -25.820 12.080 -0.621 1.00 57.81 82 SER A C 1
ATOM 658 O O . SER A 1 82 ? -25.845 10.986 -0.052 1.00 57.81 82 SER A O 1
ATOM 660 N N . ARG A 1 83 ? -24.679 12.611 -1.080 1.00 69.94 83 ARG A N 1
ATOM 661 C CA . ARG A 1 83 ? -23.411 11.880 -1.109 1.00 69.94 83 ARG A CA 1
ATOM 662 C C . ARG A 1 83 ? -22.549 12.252 0.095 1.00 69.94 83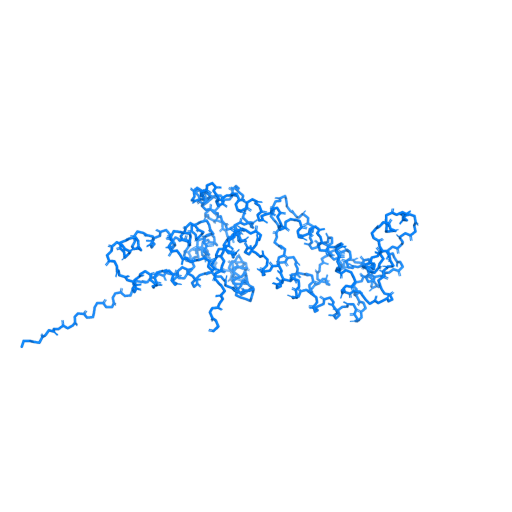 ARG A C 1
ATOM 664 O O . ARG A 1 83 ? -22.304 13.426 0.354 1.00 69.94 83 ARG A O 1
ATOM 671 N N . LYS A 1 84 ? -22.058 11.243 0.816 1.00 80.31 84 LYS A N 1
ATOM 672 C CA . LYS A 1 84 ? -21.004 11.441 1.818 1.00 80.31 84 LYS A CA 1
ATOM 673 C C . LYS A 1 84 ? -19.684 11.779 1.105 1.00 80.31 84 LYS A C 1
ATOM 675 O O . LYS A 1 84 ? -19.390 11.121 0.104 1.00 80.31 84 LYS A O 1
ATOM 680 N N . PRO A 1 85 ? -18.889 12.738 1.612 1.00 86.62 85 PRO A N 1
ATOM 681 C CA . PRO A 1 85 ? -17.521 12.945 1.145 1.00 86.62 85 PRO A CA 1
ATOM 682 C C . PRO A 1 85 ? -16.711 11.650 1.168 1.00 86.62 85 PRO A C 1
ATOM 684 O O . PRO A 1 85 ? -16.989 10.780 1.998 1.00 86.62 85 PRO A O 1
ATOM 687 N N . LEU A 1 86 ? -15.704 11.525 0.297 1.00 87.69 86 LEU A N 1
ATOM 688 C CA . LEU A 1 86 ? -14.884 10.310 0.206 1.00 87.69 86 LEU A CA 1
ATOM 689 C C . LEU A 1 86 ? -14.283 9.939 1.564 1.00 87.69 86 LEU A C 1
ATOM 691 O O . LEU A 1 86 ? -14.391 8.788 1.979 1.00 87.69 86 LEU A O 1
ATOM 695 N N . ALA A 1 87 ? -13.764 10.931 2.294 1.00 88.62 87 ALA A N 1
ATOM 696 C CA . ALA A 1 87 ? -13.254 10.761 3.653 1.00 88.62 87 ALA A CA 1
ATOM 697 C C . ALA A 1 87 ? -14.252 10.046 4.587 1.00 88.62 87 ALA A C 1
ATOM 699 O O . ALA A 1 87 ? -13.850 9.296 5.466 1.00 88.62 87 ALA A O 1
ATOM 700 N N . GLN A 1 88 ? -15.560 10.236 4.386 1.00 90.56 88 GLN A N 1
ATOM 701 C CA . GLN A 1 88 ? -16.647 9.665 5.192 1.00 90.56 88 GLN A CA 1
ATOM 702 C C . GLN A 1 88 ? -17.241 8.367 4.617 1.00 90.56 88 GLN A C 1
ATOM 704 O O . GLN A 1 88 ? -18.200 7.831 5.183 1.00 90.56 88 GLN A O 1
ATOM 709 N N . ALA A 1 89 ? -16.721 7.900 3.484 1.00 90.12 89 ALA A N 1
ATOM 710 C CA . ALA A 1 89 ? -17.207 6.738 2.748 1.00 90.12 89 ALA A CA 1
ATOM 711 C C . ALA A 1 89 ? -16.188 5.590 2.690 1.00 90.12 89 ALA A C 1
ATOM 713 O O . ALA A 1 89 ? -16.483 4.567 2.079 1.00 90.12 89 ALA A O 1
ATOM 714 N N . VAL A 1 90 ? -15.009 5.753 3.299 1.00 92.69 90 VAL A N 1
ATOM 715 C CA . VAL A 1 90 ? -13.937 4.752 3.315 1.00 92.69 90 VAL A CA 1
ATOM 716 C C . VAL A 1 90 ? -13.449 4.493 4.743 1.00 92.69 90 VAL A C 1
ATOM 718 O O . VAL A 1 90 ? -13.510 5.400 5.576 1.00 92.69 90 VAL A O 1
ATOM 721 N N . PRO A 1 91 ? -12.917 3.293 5.043 1.00 94.62 91 PRO A N 1
ATOM 722 C CA . PRO A 1 91 ? -12.310 3.006 6.339 1.00 94.62 91 PRO A CA 1
ATOM 723 C C . PRO A 1 91 ? -11.120 3.928 6.627 1.00 94.62 91 PRO A C 1
ATOM 725 O O . PRO A 1 91 ? -10.285 4.163 5.750 1.00 94.62 91 PRO A O 1
ATOM 728 N N . GLU A 1 92 ? -11.017 4.408 7.866 1.00 95.69 92 GLU A N 1
ATOM 729 C CA . GLU A 1 92 ? -9.958 5.325 8.298 1.00 95.69 92 GLU A CA 1
ATOM 730 C C . GLU A 1 92 ? -8.798 4.543 8.949 1.00 95.69 92 GLU A C 1
ATOM 732 O O . GLU A 1 92 ? -9.037 3.771 9.885 1.00 95.69 92 GLU A O 1
ATOM 737 N N . PRO A 1 93 ? -7.548 4.707 8.474 1.00 96.81 93 PRO A N 1
ATOM 738 C CA . PRO A 1 93 ? -6.450 3.808 8.822 1.00 96.81 93 PRO A CA 1
ATOM 739 C C . PRO A 1 93 ? -5.968 3.900 10.273 1.00 96.81 93 PRO A C 1
ATOM 741 O O . PRO A 1 93 ? -5.693 2.859 10.866 1.00 96.81 93 PRO A O 1
ATOM 744 N N . ALA A 1 94 ? -5.875 5.086 10.879 1.00 97.56 94 ALA A N 1
ATOM 745 C CA . ALA A 1 94 ? -5.325 5.224 12.229 1.00 97.56 94 ALA A CA 1
ATOM 746 C C . ALA A 1 94 ? -6.238 4.590 13.287 1.00 97.56 94 ALA A C 1
ATOM 748 O O . ALA A 1 94 ? -5.767 3.852 14.153 1.00 97.56 94 ALA A O 1
ATOM 749 N N . SER A 1 95 ? -7.555 4.803 13.195 1.00 97.31 95 SER A N 1
ATOM 750 C CA . SER A 1 95 ? -8.511 4.144 14.092 1.00 97.31 95 SER A CA 1
ATOM 751 C C . SER A 1 95 ? -8.562 2.631 13.900 1.00 97.31 95 SER A C 1
ATOM 753 O O . SER A 1 95 ? -8.714 1.908 14.883 1.00 97.31 95 SER A O 1
ATOM 755 N N . ALA A 1 96 ? -8.398 2.140 12.670 1.00 97.81 96 ALA A N 1
ATOM 756 C CA . ALA A 1 96 ? -8.319 0.710 12.400 1.00 97.81 96 ALA A CA 1
ATOM 757 C C . ALA A 1 96 ? -7.046 0.075 12.976 1.00 97.81 96 ALA A C 1
ATOM 759 O O . ALA A 1 96 ? -7.133 -0.991 13.579 1.00 97.81 96 ALA A O 1
ATOM 760 N N . ILE A 1 97 ? -5.889 0.741 12.849 1.00 98.19 97 ILE A N 1
ATOM 761 C CA . ILE A 1 97 ? -4.622 0.310 13.466 1.00 98.19 97 ILE A CA 1
ATOM 762 C C . ILE A 1 97 ? -4.782 0.225 14.984 1.00 98.19 97 ILE A C 1
ATOM 764 O O . ILE A 1 97 ? -4.530 -0.829 15.565 1.00 98.19 97 ILE A O 1
ATOM 768 N N . HIS A 1 98 ? -5.262 1.303 15.612 1.00 97.44 98 HIS A N 1
ATOM 769 C CA . HIS A 1 98 ? -5.472 1.349 17.058 1.00 97.44 98 HIS A CA 1
ATOM 770 C C . HIS A 1 98 ? -6.408 0.223 17.528 1.00 97.44 98 HIS A C 1
ATOM 772 O O . HIS A 1 98 ? -6.093 -0.516 18.458 1.00 97.44 98 HIS A O 1
ATOM 778 N N . PHE A 1 99 ? -7.526 0.025 16.825 1.00 97.56 99 PHE A N 1
ATOM 779 C CA . PHE A 1 99 ? -8.484 -1.040 17.115 1.00 97.56 99 PHE A CA 1
ATOM 780 C C . PHE A 1 99 ? -7.884 -2.445 16.964 1.00 97.56 99 PHE A C 1
ATOM 782 O O . PHE A 1 99 ? -8.087 -3.304 17.823 1.00 97.56 99 PHE A O 1
ATOM 789 N N . ALA A 1 100 ? -7.153 -2.698 15.878 1.00 97.12 100 ALA A N 1
ATOM 790 C CA . ALA A 1 100 ? -6.554 -3.999 15.599 1.00 97.12 100 ALA A CA 1
ATOM 791 C C . ALA A 1 100 ? -5.528 -4.406 16.660 1.00 97.12 100 ALA A C 1
ATOM 793 O O . ALA A 1 100 ? -5.494 -5.575 17.056 1.00 97.12 100 ALA A O 1
ATOM 794 N N . LEU A 1 101 ? -4.728 -3.445 17.125 1.00 95.56 101 LEU A N 1
ATOM 795 C CA . LEU A 1 101 ? -3.751 -3.646 18.191 1.00 95.56 101 LEU A CA 1
ATOM 796 C C . LEU A 1 101 ? -4.426 -3.869 19.548 1.00 95.56 101 LEU A C 1
ATOM 798 O O . LEU A 1 101 ? -3.971 -4.714 20.314 1.00 95.56 101 LEU A O 1
ATOM 802 N N . GLU A 1 102 ? -5.526 -3.167 19.829 1.00 95.88 102 GLU A N 1
ATOM 803 C CA . GLU A 1 102 ? -6.249 -3.307 21.095 1.00 95.88 102 GLU A CA 1
ATOM 804 C C . GLU A 1 102 ? -7.011 -4.641 21.206 1.00 95.88 102 GLU A C 1
ATOM 806 O O . GLU A 1 102 ? -6.987 -5.286 22.256 1.00 95.88 102 GLU A O 1
ATOM 811 N N . PHE A 1 103 ? -7.704 -5.065 20.144 1.00 95.56 103 PHE A N 1
ATOM 812 C CA . PHE A 1 103 ? -8.664 -6.178 20.215 1.00 95.56 103 PHE A CA 1
ATOM 813 C C . PHE A 1 103 ? -8.223 -7.467 19.519 1.00 95.56 103 PHE A C 1
ATOM 815 O O . PHE A 1 103 ? -8.968 -8.449 19.564 1.00 95.56 103 PHE A O 1
ATOM 822 N N . GLY A 1 104 ? -7.027 -7.486 18.926 1.00 89.94 104 GLY A N 1
ATOM 823 C CA . GLY A 1 104 ? -6.427 -8.688 18.349 1.00 89.94 104 GLY A CA 1
ATOM 824 C C . GLY A 1 104 ? -6.923 -9.007 16.939 1.00 89.94 104 GLY A C 1
ATOM 825 O O . GLY A 1 104 ? -7.425 -10.101 16.695 1.00 89.94 104 GLY A O 1
ATOM 826 N N . CYS A 1 105 ? -6.746 -8.069 16.005 1.00 93.94 105 CYS A N 1
ATOM 827 C CA . CYS A 1 105 ? -7.015 -8.257 14.572 1.00 93.94 105 CYS A CA 1
ATOM 828 C C . CYS A 1 105 ? -5.784 -7.887 13.720 1.00 93.94 105 CYS A C 1
ATOM 830 O O . CYS A 1 105 ? -5.827 -6.952 12.919 1.00 93.94 105 CYS A O 1
ATOM 832 N N . PRO A 1 106 ? -4.633 -8.559 13.905 1.00 95.31 106 PRO A N 1
ATOM 833 C CA . PRO A 1 106 ? -3.390 -8.166 13.241 1.00 95.31 106 PRO A CA 1
ATOM 834 C C . PRO A 1 106 ? -3.425 -8.293 11.710 1.00 95.31 106 PRO A C 1
ATOM 836 O O . PRO A 1 106 ? -2.608 -7.683 11.025 1.00 95.31 106 PRO A O 1
ATOM 839 N N . GLN A 1 107 ? -4.367 -9.061 11.157 1.00 95.38 107 GLN A N 1
ATOM 840 C CA . GLN A 1 107 ? -4.468 -9.350 9.724 1.00 95.38 107 GLN A CA 1
ATOM 841 C C . GLN A 1 107 ? -4.700 -8.092 8.883 1.00 95.38 107 GLN A C 1
ATOM 843 O O . GLN A 1 107 ? -4.271 -8.047 7.734 1.00 95.38 107 GLN A O 1
ATOM 848 N N . ILE A 1 108 ? -5.333 -7.062 9.456 1.00 97.38 108 ILE A N 1
ATOM 849 C CA . ILE A 1 108 ? -5.601 -5.803 8.750 1.00 97.38 108 ILE A CA 1
ATOM 850 C C . ILE A 1 108 ? -4.448 -4.802 8.835 1.00 97.38 108 ILE A C 1
ATOM 852 O O . ILE A 1 108 ? -4.415 -3.843 8.064 1.00 97.38 108 ILE A O 1
ATOM 856 N N . LEU A 1 109 ? -3.494 -5.007 9.752 1.00 97.81 109 LEU A N 1
ATOM 857 C CA . LEU A 1 109 ? -2.419 -4.048 10.015 1.00 97.81 109 LEU A CA 1
ATOM 858 C C . LEU A 1 109 ? -1.570 -3.733 8.775 1.00 97.81 109 LEU A C 1
ATOM 860 O O . LEU A 1 109 ? -1.333 -2.549 8.547 1.00 97.81 109 LEU A O 1
ATOM 864 N N . PRO A 1 110 ? -1.143 -4.704 7.938 1.00 97.69 110 PRO A N 1
ATOM 865 C CA . PRO A 1 110 ? -0.325 -4.389 6.767 1.00 97.69 110 PRO A CA 1
ATOM 866 C C . PRO A 1 110 ? -1.037 -3.439 5.800 1.00 97.69 110 PRO A C 1
ATOM 868 O O . PRO A 1 110 ? -0.453 -2.449 5.363 1.00 97.69 110 PRO A O 1
ATOM 871 N N . ALA A 1 111 ? -2.316 -3.700 5.513 1.00 97.75 111 ALA A N 1
ATOM 872 C CA . ALA A 1 111 ? -3.123 -2.865 4.630 1.00 97.75 111 ALA A CA 1
ATOM 873 C C . ALA A 1 111 ? -3.425 -1.491 5.248 1.00 97.75 111 ALA A C 1
ATOM 875 O O . ALA A 1 111 ? -3.353 -0.477 4.554 1.00 97.75 111 ALA A O 1
ATOM 876 N N . ALA A 1 112 ? -3.728 -1.439 6.548 1.00 97.81 112 ALA A N 1
ATOM 877 C CA . ALA A 1 112 ? -4.016 -0.191 7.248 1.00 97.81 112 ALA A CA 1
ATOM 878 C C . ALA A 1 112 ? -2.784 0.716 7.353 1.00 97.81 112 ALA A C 1
ATOM 880 O O . ALA A 1 112 ? -2.873 1.906 7.048 1.00 97.81 112 ALA A O 1
ATOM 881 N N . PHE A 1 113 ? -1.614 0.163 7.683 1.00 97.75 113 PHE A N 1
ATOM 882 C CA . PHE A 1 113 ? -0.360 0.914 7.668 1.00 97.75 113 PHE A CA 1
ATOM 883 C C . PHE A 1 113 ? 0.052 1.333 6.255 1.00 97.75 113 PHE A C 1
ATOM 885 O O . PHE A 1 113 ? 0.542 2.450 6.079 1.00 97.75 113 PHE A O 1
ATOM 892 N N . TYR A 1 114 ? -0.183 0.493 5.242 1.00 96.94 114 TYR A N 1
ATOM 893 C CA . TYR A 1 114 ? 0.065 0.872 3.853 1.00 96.94 114 TYR A CA 1
ATOM 894 C C . TYR A 1 114 ? -0.839 2.037 3.417 1.00 96.94 114 TYR A C 1
ATOM 896 O O . TYR A 1 114 ? -0.335 3.028 2.892 1.00 96.94 114 TYR A O 1
ATOM 904 N N . GLN A 1 115 ? -2.142 2.001 3.722 1.00 95.25 115 GLN A N 1
ATOM 905 C CA . GLN A 1 115 ? -3.048 3.138 3.506 1.00 95.25 115 GLN A CA 1
ATOM 906 C C . GLN A 1 115 ? -2.583 4.396 4.254 1.00 95.25 115 GLN A C 1
ATOM 908 O O . GLN A 1 115 ? -2.573 5.481 3.678 1.00 95.25 115 GLN A O 1
ATOM 913 N N . LEU A 1 116 ? -2.166 4.262 5.515 1.00 95.50 116 LEU A N 1
ATOM 914 C CA . LEU A 1 116 ? -1.654 5.384 6.301 1.00 95.50 116 LEU A CA 1
ATOM 915 C C . LEU A 1 116 ? -0.385 5.980 5.676 1.00 95.50 116 LEU A C 1
ATOM 917 O O . LEU A 1 116 ? -0.242 7.193 5.627 1.00 95.50 116 LEU A O 1
ATOM 921 N N . SER A 1 117 ? 0.520 5.146 5.150 1.00 94.00 117 SER A N 1
ATOM 922 C CA . SER A 1 117 ? 1.728 5.601 4.436 1.00 94.00 117 SER A CA 1
ATOM 923 C C . SER A 1 117 ? 1.424 6.396 3.163 1.00 94.00 117 SER A C 1
ATOM 925 O O . SER A 1 117 ? 2.270 7.152 2.692 1.00 94.00 117 SER A O 1
ATOM 927 N N . ARG A 1 118 ? 0.203 6.244 2.633 1.00 91.56 118 ARG A N 1
ATOM 928 C CA . ARG A 1 118 ? -0.322 6.989 1.486 1.00 91.56 118 ARG A CA 1
ATOM 929 C C . ARG A 1 118 ? -1.066 8.275 1.888 1.00 91.56 118 ARG A C 1
ATOM 931 O O . ARG A 1 118 ? -1.630 8.937 1.027 1.00 91.56 118 ARG A O 1
ATOM 938 N N . THR A 1 119 ? -1.134 8.596 3.177 1.00 90.69 119 THR A N 1
ATOM 939 C CA . THR A 1 119 ? -1.859 9.763 3.699 1.00 90.69 119 THR A CA 1
ATOM 940 C C . THR A 1 119 ? -0.857 10.835 4.103 1.00 90.69 119 THR A C 1
ATOM 942 O O . THR A 1 119 ? 0.103 10.528 4.811 1.00 90.69 119 THR A O 1
ATOM 945 N N . ASP A 1 120 ? -1.061 12.081 3.666 1.00 88.12 120 ASP A N 1
ATOM 946 C CA . ASP A 1 120 ? -0.213 13.184 4.117 1.00 88.12 120 ASP A CA 1
ATOM 947 C C . ASP A 1 120 ? -0.434 13.418 5.619 1.00 88.12 120 ASP A C 1
ATOM 949 O O . ASP A 1 120 ? -1.560 13.380 6.119 1.00 88.12 120 ASP A O 1
ATOM 953 N N . VAL A 1 121 ? 0.648 13.658 6.357 1.00 88.88 121 VAL A N 1
ATOM 954 C CA . VAL A 1 121 ? 0.579 13.924 7.798 1.00 88.88 121 VAL A CA 1
ATOM 955 C C . VAL A 1 121 ? -0.217 15.193 8.120 1.00 88.88 121 VAL A C 1
ATOM 957 O O . VAL A 1 121 ? -0.741 15.319 9.224 1.00 88.88 121 VAL A O 1
ATOM 960 N N . THR A 1 122 ? -0.341 16.127 7.172 1.00 89.00 122 THR A N 1
ATOM 961 C CA . THR A 1 122 ? -1.185 17.317 7.332 1.00 89.00 122 THR A CA 1
ATOM 962 C C . THR A 1 122 ? -2.670 17.033 7.141 1.00 89.00 122 THR A C 1
ATOM 964 O O . THR A 1 122 ? -3.496 17.832 7.581 1.00 89.00 122 THR A O 1
ATOM 967 N N . ASP A 1 123 ? -3.028 15.898 6.537 1.00 90.88 123 ASP A N 1
ATOM 968 C CA . ASP A 1 123 ? -4.414 15.512 6.273 1.00 90.88 123 ASP A CA 1
ATOM 969 C C . ASP A 1 123 ? -5.037 14.894 7.531 1.00 90.88 123 ASP A C 1
ATOM 971 O O . ASP A 1 123 ? -5.331 13.696 7.602 1.00 90.88 123 ASP A O 1
ATOM 975 N N . ASP A 1 124 ? -5.208 15.715 8.566 1.00 92.69 124 ASP A N 1
ATOM 976 C CA . ASP A 1 124 ? -5.806 15.282 9.824 1.00 92.69 124 ASP A CA 1
ATOM 977 C C . ASP A 1 124 ? -7.334 15.240 9.730 1.00 92.69 124 ASP A C 1
ATOM 979 O O . ASP A 1 124 ? -7.990 16.141 9.205 1.00 92.69 124 ASP A O 1
ATOM 983 N N . TRP A 1 125 ? -7.925 14.186 10.284 1.00 92.75 125 TRP A N 1
ATOM 984 C CA . TRP A 1 125 ? -9.372 13.992 10.334 1.00 92.75 125 TRP A CA 1
ATOM 985 C C . TRP A 1 125 ? -10.132 15.120 11.052 1.00 92.75 125 TRP A C 1
ATOM 987 O O . TRP A 1 125 ? -11.311 15.345 10.773 1.00 92.75 125 TRP A O 1
ATOM 997 N N . ALA A 1 126 ? -9.503 15.789 12.020 1.00 91.12 126 ALA A N 1
ATOM 998 C CA . ALA A 1 126 ? -10.098 16.898 12.755 1.00 91.12 126 ALA A CA 1
ATOM 999 C C . ALA A 1 126 ? -10.151 18.198 11.934 1.00 91.12 126 ALA A C 1
ATOM 1001 O O . ALA A 1 126 ? -10.898 19.104 12.310 1.00 91.12 126 ALA A O 1
ATOM 1002 N N . ASP A 1 127 ? -9.405 18.292 10.828 1.00 91.69 127 ASP A N 1
ATOM 1003 C CA . ASP A 1 127 ? -9.472 19.427 9.913 1.00 91.69 127 ASP A CA 1
ATOM 1004 C C . ASP A 1 127 ? -10.767 19.360 9.074 1.00 91.69 127 ASP A C 1
ATOM 1006 O O . ASP A 1 127 ? -10.982 18.390 8.335 1.00 91.69 127 ASP A O 1
ATOM 1010 N N . PRO A 1 128 ? -11.645 20.384 9.137 1.00 89.31 128 PRO A N 1
ATOM 1011 C CA . PRO A 1 128 ? -12.844 20.455 8.307 1.00 89.31 128 PRO A CA 1
ATOM 1012 C C . PRO A 1 128 ? -12.576 20.329 6.801 1.00 89.31 128 PRO A C 1
ATOM 1014 O O . PRO A 1 128 ? -13.430 19.800 6.082 1.00 89.31 128 PRO A O 1
ATOM 1017 N N . VAL A 1 129 ? -11.422 20.800 6.315 1.00 88.06 129 VAL A N 1
ATOM 1018 C CA . VAL A 1 129 ? -11.045 20.716 4.896 1.00 88.06 129 VAL A CA 1
ATOM 1019 C C . VAL A 1 129 ? -10.838 19.257 4.505 1.00 88.06 129 VAL A C 1
ATOM 1021 O O . VAL A 1 129 ? -11.484 18.760 3.582 1.00 88.06 129 VAL A O 1
ATOM 1024 N N . SER A 1 130 ? -10.019 18.539 5.265 1.00 86.31 130 SER A N 1
ATOM 1025 C CA . SER A 1 130 ? -9.720 17.132 5.018 1.00 86.31 130 SER A CA 1
ATOM 1026 C C . SER A 1 130 ? -10.959 16.246 5.201 1.00 86.31 130 SER A C 1
ATOM 1028 O O . SER A 1 130 ? -11.253 15.396 4.361 1.00 86.31 130 SER A O 1
ATOM 1030 N N . TYR A 1 131 ? -11.757 16.495 6.245 1.00 84.75 131 TYR A N 1
ATOM 1031 C CA . TYR A 1 131 ? -12.994 15.759 6.547 1.00 84.75 131 TYR A CA 1
ATOM 1032 C C . TYR A 1 131 ? -14.089 15.888 5.470 1.00 84.75 131 TYR A C 1
ATOM 1034 O O . TYR A 1 131 ? -14.935 14.997 5.313 1.00 84.75 131 TYR A O 1
ATOM 1042 N N . SER A 1 132 ? -14.113 17.011 4.748 1.00 85.44 132 SER A N 1
ATOM 1043 C CA . SER A 1 132 ? -15.078 17.277 3.673 1.00 85.44 132 SER A CA 1
ATOM 1044 C C . SER A 1 132 ? -14.541 16.946 2.277 1.00 85.44 132 SER A C 1
ATOM 1046 O O . SER A 1 132 ? -15.245 17.154 1.289 1.00 85.44 132 SER A O 1
ATOM 1048 N N . SER A 1 133 ? -13.330 16.390 2.186 1.00 83.00 133 SER A N 1
ATOM 1049 C CA . SER A 1 133 ? -12.679 16.098 0.913 1.00 83.00 133 SER A CA 1
ATOM 1050 C C . SER A 1 133 ? -13.316 14.921 0.166 1.00 83.00 133 SER A C 1
ATOM 1052 O O . SER A 1 133 ? -13.654 13.880 0.739 1.00 83.00 133 SER A O 1
ATOM 1054 N N . ASN A 1 134 ? -13.424 15.081 -1.155 1.00 83.38 134 ASN A N 1
ATOM 1055 C CA . ASN A 1 134 ? -13.814 14.029 -2.100 1.00 83.38 134 ASN A CA 1
ATOM 1056 C C . ASN A 1 134 ? -12.616 13.276 -2.696 1.00 83.38 134 ASN A C 1
ATOM 1058 O O . ASN A 1 134 ? -12.811 12.349 -3.476 1.00 83.38 134 ASN A O 1
ATOM 1062 N N . TRP A 1 135 ? -11.394 13.668 -2.335 1.00 79.69 135 TRP A N 1
ATOM 1063 C CA . TRP A 1 135 ? -10.165 13.174 -2.964 1.00 79.69 135 TRP A CA 1
ATOM 1064 C C . TRP A 1 135 ? -9.139 12.669 -1.959 1.00 79.69 135 TRP A C 1
ATOM 1066 O O . TRP A 1 135 ? -8.294 11.851 -2.301 1.00 79.69 135 TRP A O 1
ATOM 1076 N N . MET A 1 136 ? -9.208 13.170 -0.729 1.00 83.88 136 MET A N 1
ATOM 1077 C CA . MET A 1 136 ? -8.253 12.871 0.328 1.00 83.88 136 MET A CA 1
ATOM 1078 C C . MET A 1 136 ? -8.856 11.844 1.278 1.00 83.88 136 MET A C 1
ATOM 1080 O O . MET A 1 136 ? -10.062 11.847 1.544 1.00 83.88 136 MET A O 1
ATOM 1084 N N . THR A 1 137 ? -8.000 10.983 1.813 1.00 88.88 137 THR A N 1
ATOM 1085 C CA . THR A 1 137 ? -8.356 10.015 2.851 1.00 88.88 137 THR A CA 1
ATOM 1086 C C . THR A 1 137 ? -7.620 10.394 4.132 1.00 88.88 137 THR A C 1
ATOM 1088 O O . THR A 1 137 ? -6.541 9.856 4.370 1.00 88.88 137 THR A O 1
ATOM 1091 N N . PRO A 1 138 ? -8.137 11.349 4.925 1.00 93.38 138 PRO A N 1
ATOM 1092 C CA . PRO A 1 138 ? -7.443 11.807 6.119 1.00 93.38 138 PRO A CA 1
ATOM 1093 C C . PRO A 1 138 ? -7.319 10.715 7.170 1.00 93.38 138 PRO A C 1
ATOM 1095 O O . PRO A 1 138 ? -8.118 9.774 7.207 1.00 93.38 138 PRO A O 1
ATOM 1098 N N . ALA A 1 139 ? -6.364 10.899 8.075 1.00 95.62 139 ALA A N 1
ATOM 1099 C CA . ALA A 1 139 ? -6.143 10.000 9.194 1.00 95.62 139 ALA A CA 1
ATOM 1100 C C . ALA A 1 139 ? -6.356 10.702 10.539 1.00 95.62 139 ALA A C 1
ATOM 1102 O O . ALA A 1 139 ? -6.157 11.906 10.695 1.00 95.62 139 ALA A O 1
ATOM 1103 N N . ARG A 1 140 ? -6.761 9.935 11.551 1.00 96.38 140 ARG A N 1
ATOM 1104 C CA . ARG A 1 140 ? -6.818 10.398 12.944 1.00 96.38 140 ARG A CA 1
ATOM 1105 C C . ARG A 1 140 ? -5.450 10.227 13.585 1.00 96.38 140 ARG A C 1
ATOM 1107 O O . ARG A 1 140 ? -5.264 9.339 14.414 1.00 96.38 140 ARG A O 1
ATOM 1114 N N . TRP A 1 141 ? -4.497 11.074 13.206 1.00 95.50 141 TRP A N 1
ATOM 1115 C CA . TRP A 1 141 ? -3.104 10.974 13.657 1.00 95.50 141 TRP A CA 1
ATOM 1116 C C . TRP A 1 141 ? -2.967 10.942 15.184 1.00 95.50 141 TRP A C 1
ATOM 1118 O O . TRP A 1 141 ? -2.120 10.228 15.713 1.00 95.50 141 TRP A O 1
ATOM 1128 N N . SER A 1 142 ? -3.862 11.629 15.898 1.00 95.19 142 SER A N 1
ATOM 1129 C CA . SER A 1 142 ? -3.935 11.623 17.367 1.00 95.19 142 SER A CA 1
ATOM 1130 C C . SER A 1 142 ? -4.232 10.260 18.015 1.00 95.19 142 SER A C 1
ATOM 1132 O O . SER A 1 142 ? -4.017 10.122 19.217 1.00 95.19 142 SER A O 1
ATOM 1134 N N . LEU A 1 143 ? -4.715 9.261 17.263 1.00 95.88 143 LEU A N 1
ATOM 1135 C CA . LEU A 1 143 ? -4.950 7.899 17.765 1.00 95.88 143 LEU A CA 1
ATOM 1136 C C . LEU A 1 143 ? -3.711 6.997 17.696 1.00 95.88 143 LEU A C 1
ATOM 1138 O O . LEU A 1 143 ? -3.726 5.912 18.277 1.00 95.88 143 LEU A O 1
ATOM 1142 N N . LEU A 1 144 ? -2.662 7.404 16.978 1.00 95.44 144 LEU A N 1
ATOM 1143 C CA . LEU A 1 144 ? -1.447 6.605 16.854 1.00 95.44 144 LEU A CA 1
ATOM 1144 C C . LEU A 1 144 ? -0.551 6.813 18.070 1.00 95.44 144 LEU A C 1
ATOM 1146 O O . LEU A 1 144 ? -0.104 7.924 18.359 1.00 95.44 144 LEU A O 1
ATOM 1150 N N . GLU A 1 145 ? -0.243 5.721 18.760 1.00 94.50 145 GLU A N 1
ATOM 1151 C CA . GLU A 1 145 ? 0.734 5.738 19.838 1.00 94.50 145 GLU A CA 1
ATOM 1152 C C . GLU A 1 145 ? 2.165 5.816 19.282 1.00 94.50 145 GLU A C 1
ATOM 1154 O O . GLU A 1 145 ? 2.432 5.527 18.112 1.00 94.50 145 GLU A O 1
ATOM 1159 N N . ALA A 1 146 ? 3.125 6.192 20.132 1.00 96.12 146 ALA A N 1
ATOM 1160 C CA . ALA A 1 146 ? 4.520 6.363 19.719 1.00 96.12 146 ALA A CA 1
ATOM 1161 C C . ALA A 1 146 ? 5.132 5.129 19.010 1.00 96.12 146 ALA A C 1
ATOM 1163 O O . ALA A 1 146 ? 5.824 5.324 18.005 1.00 96.12 146 ALA A O 1
ATOM 1164 N N . PRO A 1 147 ? 4.893 3.874 19.451 1.00 96.00 147 PRO A N 1
ATOM 1165 C CA . PRO A 1 147 ? 5.381 2.696 18.733 1.00 96.00 147 PRO A CA 1
ATOM 1166 C C . PRO A 1 147 ? 4.799 2.575 17.320 1.00 96.00 147 PRO A C 1
ATOM 1168 O O . PRO A 1 147 ? 5.522 2.235 16.384 1.00 96.00 147 PRO A O 1
ATOM 1171 N N . ASP A 1 148 ? 3.522 2.905 17.141 1.00 95.50 148 ASP A N 1
ATOM 1172 C CA . ASP A 1 148 ? 2.829 2.764 15.859 1.00 95.50 148 ASP A CA 1
ATOM 1173 C C . ASP A 1 148 ? 3.216 3.868 14.881 1.00 95.50 148 ASP A C 1
ATOM 1175 O O . ASP A 1 148 ? 3.400 3.613 13.690 1.00 95.50 148 ASP A O 1
ATOM 1179 N N . LEU A 1 149 ? 3.466 5.075 15.388 1.00 95.19 149 LEU A N 1
ATOM 1180 C CA . LEU A 1 149 ? 4.070 6.135 14.591 1.00 95.19 149 LEU A CA 1
ATOM 1181 C C . LEU A 1 149 ? 5.469 5.729 14.099 1.00 95.19 149 LEU A C 1
ATOM 1183 O O . LEU A 1 149 ? 5.803 5.937 12.932 1.00 95.19 149 LEU A O 1
ATOM 1187 N N . LEU A 1 150 ? 6.286 5.095 14.950 1.00 96.44 150 LEU A N 1
ATOM 1188 C CA . LEU A 1 150 ? 7.596 4.579 14.539 1.00 96.44 150 LEU A CA 1
ATOM 1189 C C . LEU A 1 150 ? 7.480 3.474 13.480 1.00 96.44 150 LEU A C 1
ATOM 1191 O O . LEU A 1 150 ? 8.272 3.472 12.534 1.00 96.44 150 LEU A O 1
ATOM 1195 N N . ARG A 1 151 ? 6.507 2.563 13.605 1.00 96.38 151 ARG A N 1
ATOM 1196 C CA . ARG A 1 151 ? 6.197 1.546 12.582 1.00 96.38 151 ARG A CA 1
ATOM 1197 C C . ARG A 1 151 ? 5.846 2.189 11.246 1.00 96.38 151 ARG A C 1
ATOM 1199 O O . ARG A 1 151 ? 6.448 1.841 10.231 1.00 96.38 151 ARG A O 1
ATOM 1206 N N . HIS A 1 152 ? 4.950 3.176 11.258 1.00 95.50 152 HIS A N 1
ATOM 1207 C CA . HIS A 1 152 ? 4.560 3.941 10.075 1.00 95.50 152 HIS A CA 1
ATOM 1208 C C . HIS A 1 152 ? 5.770 4.606 9.397 1.00 95.50 152 HIS A C 1
ATOM 1210 O O . HIS A 1 152 ? 5.989 4.401 8.204 1.00 95.50 152 HIS A O 1
ATOM 1216 N N . LEU A 1 153 ? 6.608 5.326 10.152 1.00 94.56 153 LEU A N 1
ATOM 1217 C CA . LEU A 1 153 ? 7.787 6.012 9.605 1.00 94.56 153 LEU A CA 1
ATOM 1218 C C . LEU A 1 153 ? 8.824 5.035 9.028 1.00 94.56 153 LEU A C 1
ATOM 1220 O O . LEU A 1 153 ? 9.381 5.269 7.952 1.00 94.56 153 LEU A O 1
ATOM 1224 N N . ARG A 1 154 ? 9.092 3.924 9.727 1.00 95.62 154 ARG A N 1
ATOM 1225 C CA . ARG A 1 154 ? 10.019 2.881 9.255 1.00 95.62 154 ARG A CA 1
ATOM 1226 C C . ARG A 1 154 ? 9.498 2.203 7.994 1.00 95.62 154 ARG A C 1
ATOM 1228 O O . ARG A 1 154 ? 10.269 2.026 7.052 1.00 95.62 154 ARG A O 1
ATOM 1235 N N . GLY A 1 155 ? 8.212 1.866 7.958 1.00 95.12 155 GLY A N 1
ATOM 1236 C CA . GLY A 1 155 ? 7.584 1.275 6.782 1.00 95.12 155 GLY A CA 1
ATOM 1237 C C . GLY A 1 155 ? 7.563 2.225 5.596 1.00 95.12 155 GLY A C 1
ATOM 1238 O O . GLY A 1 155 ? 7.970 1.826 4.509 1.00 95.12 155 GLY A O 1
ATOM 1239 N N . GLY A 1 156 ? 7.247 3.504 5.811 1.00 92.69 156 GLY A N 1
ATOM 1240 C CA . GLY A 1 156 ? 7.376 4.544 4.789 1.00 92.69 156 GLY A CA 1
ATOM 1241 C C . GLY A 1 156 ? 8.793 4.611 4.211 1.00 92.69 156 GLY A C 1
ATOM 1242 O O . GLY A 1 156 ? 8.974 4.559 2.996 1.00 92.69 156 GLY A O 1
ATOM 1243 N N . LYS A 1 157 ? 9.827 4.609 5.065 1.00 91.94 157 LYS A N 1
ATOM 1244 C CA . LYS A 1 157 ? 11.227 4.563 4.610 1.00 91.94 157 LYS A CA 1
ATOM 1245 C C . LYS A 1 157 ? 11.537 3.309 3.781 1.00 91.94 157 LYS A C 1
ATOM 1247 O O . LYS A 1 157 ? 12.206 3.425 2.757 1.00 91.94 157 LYS A O 1
ATOM 1252 N N . ARG A 1 158 ? 11.060 2.130 4.189 1.00 94.25 158 ARG A N 1
ATOM 1253 C CA . ARG A 1 158 ? 11.266 0.870 3.449 1.00 94.25 158 ARG A CA 1
ATOM 1254 C C . ARG A 1 158 ? 10.536 0.860 2.102 1.00 94.25 158 ARG A C 1
ATOM 1256 O O . ARG A 1 158 ? 11.111 0.420 1.115 1.00 94.25 158 ARG A O 1
ATOM 1263 N N . LEU A 1 159 ? 9.329 1.425 2.022 1.00 92.38 159 LEU A N 1
ATOM 1264 C CA . LEU A 1 159 ? 8.598 1.613 0.760 1.00 92.38 159 LEU A CA 1
ATOM 1265 C C . LEU A 1 159 ? 9.338 2.553 -0.201 1.00 92.38 159 LEU A C 1
ATOM 1267 O O . LEU A 1 159 ? 9.413 2.289 -1.403 1.00 92.38 159 LEU A O 1
ATOM 1271 N N . LEU A 1 160 ? 9.925 3.633 0.323 1.00 88.31 160 LEU A N 1
ATOM 1272 C CA . LEU A 1 160 ? 10.771 4.535 -0.461 1.00 88.31 160 LEU A CA 1
ATOM 1273 C C . LEU A 1 160 ? 12.022 3.818 -0.983 1.00 88.31 160 LEU A C 1
ATOM 1275 O O . LEU A 1 160 ? 12.356 3.960 -2.158 1.00 88.31 160 LEU A O 1
ATOM 1279 N N . GLN A 1 161 ? 12.681 3.022 -0.136 1.00 88.56 161 GLN A N 1
ATOM 1280 C CA . GLN A 1 161 ? 13.841 2.213 -0.525 1.00 88.56 161 GLN A CA 1
ATOM 1281 C C . GLN A 1 161 ? 13.484 1.196 -1.611 1.00 88.56 161 GLN A C 1
ATOM 1283 O O . GLN A 1 161 ? 14.181 1.138 -2.618 1.00 88.56 161 GLN A O 1
ATOM 1288 N N . TYR A 1 162 ? 12.370 0.475 -1.452 1.00 89.25 162 TYR A N 1
ATOM 1289 C CA . TYR A 1 162 ? 11.847 -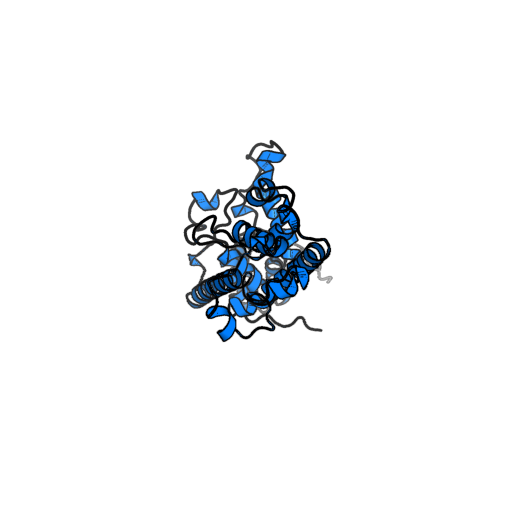0.436 -2.470 1.00 89.25 162 TYR A CA 1
ATOM 1290 C C . TYR A 1 162 ? 11.634 0.288 -3.801 1.00 89.25 162 TYR A C 1
ATOM 1292 O O . TYR A 1 162 ? 12.156 -0.119 -4.832 1.00 89.25 162 TYR A O 1
ATOM 1300 N N . THR A 1 163 ? 10.931 1.422 -3.778 1.00 87.12 163 THR A N 1
ATOM 1301 C CA . THR A 1 163 ? 10.649 2.197 -4.995 1.00 87.12 163 THR A CA 1
ATOM 1302 C C . THR A 1 163 ? 11.934 2.640 -5.703 1.00 87.12 163 THR A C 1
ATOM 1304 O O . THR A 1 163 ? 12.006 2.634 -6.930 1.00 87.12 163 THR A O 1
ATOM 1307 N N . ALA A 1 164 ? 12.969 2.996 -4.938 1.00 83.94 164 ALA A N 1
ATOM 1308 C CA . ALA A 1 164 ? 14.268 3.392 -5.473 1.00 83.94 164 ALA A CA 1
ATOM 1309 C C . ALA A 1 164 ? 15.115 2.220 -6.010 1.00 83.94 164 ALA A C 1
ATOM 1311 O O . ALA A 1 164 ? 16.027 2.471 -6.810 1.00 83.94 164 ALA A O 1
ATOM 1312 N N . SER A 1 165 ? 14.837 0.983 -5.574 1.00 83.31 165 SER A N 1
ATOM 1313 C CA . SER A 1 165 ? 15.565 -0.234 -5.966 1.00 83.31 165 SER A CA 1
ATOM 1314 C C . SER A 1 165 ? 14.947 -0.947 -7.173 1.00 83.31 165 SER A C 1
ATOM 1316 O O . SER A 1 165 ? 15.677 -1.561 -7.953 1.00 83.31 165 SER A O 1
ATOM 1318 N N . VAL A 1 166 ? 13.634 -0.781 -7.403 1.00 81.75 166 VAL A N 1
ATOM 1319 C CA . VAL A 1 166 ? 12.927 -1.324 -8.579 1.00 81.75 166 VAL A CA 1
ATOM 1320 C C . VAL A 1 166 ? 13.694 -1.104 -9.895 1.00 81.75 166 VAL A C 1
ATOM 1322 O O . VAL A 1 166 ? 13.862 -2.076 -10.624 1.00 81.75 166 VAL A O 1
ATOM 1325 N N . PRO A 1 167 ? 14.219 0.089 -10.232 1.00 72.88 167 PRO A N 1
ATOM 1326 C CA . PRO A 1 167 ? 14.939 0.293 -11.488 1.00 72.88 167 PRO A CA 1
ATOM 1327 C C . PRO A 1 167 ? 16.434 -0.086 -11.430 1.00 72.88 167 PRO A C 1
ATOM 1329 O O . PRO A 1 167 ? 17.191 0.447 -12.232 1.00 72.88 167 PRO A O 1
ATOM 1332 N N . ARG A 1 168 ? 16.911 -0.905 -10.475 1.00 66.69 168 ARG A N 1
ATOM 1333 C CA . ARG A 1 168 ? 18.357 -1.185 -10.303 1.00 66.69 168 ARG A CA 1
ATOM 1334 C C . ARG A 1 168 ? 18.752 -2.613 -9.915 1.00 66.69 168 ARG A C 1
ATOM 1336 O O . ARG A 1 168 ? 19.854 -3.006 -10.278 1.00 66.69 168 ARG A O 1
ATOM 1343 N N . ASP A 1 169 ? 17.908 -3.359 -9.199 1.00 63.59 169 ASP A N 1
ATOM 1344 C CA . ASP A 1 169 ? 18.321 -4.642 -8.598 1.00 63.59 169 ASP A CA 1
ATOM 1345 C C . ASP A 1 169 ? 18.519 -5.758 -9.640 1.00 63.59 169 ASP A C 1
ATOM 1347 O O . ASP A 1 169 ? 19.629 -6.091 -10.032 1.00 63.59 169 ASP A O 1
ATOM 1351 N N . VAL A 1 170 ? 17.419 -6.358 -10.088 1.00 76.12 170 VAL A N 1
ATOM 1352 C CA . VAL A 1 170 ? 17.402 -7.483 -11.045 1.00 76.12 170 VAL A CA 1
ATOM 1353 C C . VAL A 1 170 ? 16.328 -7.296 -12.108 1.00 76.12 170 VAL A C 1
ATOM 1355 O O . VAL A 1 170 ? 16.115 -8.150 -12.962 1.00 76.12 170 VAL A O 1
ATOM 1358 N N . THR A 1 171 ? 15.611 -6.177 -12.043 1.00 83.69 171 THR A N 1
ATOM 1359 C CA . THR A 1 171 ? 14.420 -5.921 -12.849 1.00 83.69 171 THR A CA 1
ATOM 1360 C C . THR A 1 171 ? 14.738 -5.936 -14.333 1.00 83.69 171 THR A C 1
ATOM 1362 O O . THR A 1 171 ? 14.006 -6.550 -15.101 1.00 83.69 171 THR A O 1
ATOM 1365 N N . PHE A 1 172 ? 15.847 -5.321 -14.749 1.00 87.75 172 PHE A N 1
ATOM 1366 C CA . PHE A 1 172 ? 16.247 -5.334 -16.153 1.00 87.75 172 PHE A CA 1
ATOM 1367 C C . PHE A 1 172 ? 16.592 -6.742 -16.628 1.00 87.75 172 PHE A C 1
ATOM 1369 O O . PHE A 1 172 ? 16.087 -7.147 -17.667 1.00 87.75 172 PHE A O 1
ATOM 1376 N N . THR A 1 173 ? 17.341 -7.521 -15.846 1.00 87.75 173 THR A N 1
ATOM 1377 C CA . THR A 1 173 ? 17.645 -8.925 -16.166 1.00 87.75 173 THR A CA 1
ATOM 1378 C C . THR A 1 173 ? 16.390 -9.807 -16.191 1.00 87.75 173 THR A C 1
ATOM 1380 O O . THR A 1 173 ? 16.302 -10.736 -16.984 1.00 87.75 173 THR A O 1
ATOM 1383 N N . ALA A 1 174 ? 15.396 -9.516 -15.348 1.00 89.19 174 ALA A N 1
ATOM 1384 C CA . ALA A 1 174 ? 14.136 -10.256 -15.304 1.00 89.19 174 ALA A CA 1
ATOM 1385 C C . ALA A 1 174 ? 13.189 -9.916 -16.469 1.00 89.19 174 ALA A C 1
ATOM 1387 O O . ALA A 1 174 ? 12.349 -10.738 -16.834 1.00 89.19 174 ALA A O 1
ATOM 1388 N N . VAL A 1 175 ? 13.289 -8.705 -17.026 1.00 92.69 175 VAL A N 1
ATOM 1389 C CA . VAL A 1 175 ? 12.334 -8.174 -18.012 1.00 92.69 175 VAL A CA 1
ATOM 1390 C C . VAL A 1 175 ? 12.899 -8.152 -19.432 1.00 92.69 175 VAL A C 1
ATOM 1392 O O . VAL A 1 175 ? 12.164 -8.385 -20.390 1.00 92.69 175 VAL A O 1
ATOM 1395 N 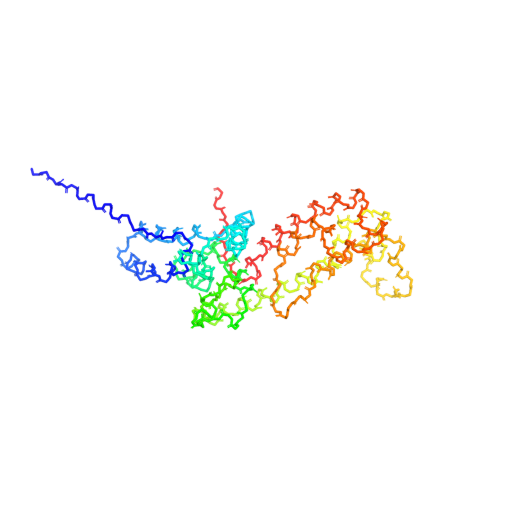N . LEU A 1 176 ? 14.180 -7.837 -19.601 1.00 92.88 176 LEU A N 1
ATOM 1396 C CA . LEU A 1 176 ? 14.795 -7.678 -20.913 1.00 92.88 176 LEU A CA 1
ATOM 1397 C C . LEU A 1 176 ? 15.331 -9.018 -21.419 1.00 92.88 176 LEU A C 1
ATOM 1399 O O . LEU A 1 176 ? 15.963 -9.770 -20.684 1.00 92.88 176 LEU A O 1
ATOM 1403 N N . CYS A 1 177 ? 15.110 -9.311 -22.702 1.00 92.25 177 CYS A N 1
ATOM 1404 C CA . CYS A 1 177 ? 15.786 -10.434 -23.346 1.00 92.25 177 CYS A CA 1
ATOM 1405 C C . CYS A 1 177 ? 17.277 -10.125 -23.554 1.00 92.25 177 CYS A C 1
ATOM 1407 O O . CYS A 1 177 ? 17.668 -8.961 -23.584 1.00 92.25 177 CYS A O 1
ATOM 1409 N N . GLU A 1 178 ? 18.091 -11.160 -23.776 1.00 88.81 178 GLU A N 1
ATOM 1410 C CA . GLU A 1 178 ? 19.553 -11.056 -23.931 1.00 88.81 178 GLU A CA 1
ATOM 1411 C C . GLU A 1 178 ? 19.983 -9.981 -24.946 1.00 88.81 178 GLU A C 1
ATOM 1413 O O . GLU A 1 178 ? 20.851 -9.168 -24.662 1.00 88.81 178 GLU A O 1
ATOM 1418 N N . ALA A 1 179 ? 19.308 -9.890 -26.097 1.00 89.56 179 ALA A N 1
ATOM 1419 C CA . ALA A 1 179 ? 19.618 -8.893 -27.129 1.00 89.56 179 ALA A CA 1
ATOM 1420 C C . ALA A 1 179 ? 19.218 -7.449 -26.761 1.00 89.56 179 ALA A C 1
ATOM 1422 O O . ALA A 1 179 ? 19.587 -6.506 -27.454 1.00 89.56 179 ALA A O 1
ATOM 1423 N N . CYS A 1 180 ? 18.392 -7.274 -25.732 1.00 91.75 180 CYS A N 1
ATOM 1424 C CA . CYS A 1 180 ? 17.876 -5.986 -25.272 1.00 91.75 180 CYS A CA 1
ATOM 1425 C C . CYS A 1 180 ? 18.449 -5.565 -23.915 1.00 91.75 180 CYS A C 1
ATOM 1427 O O . CYS A 1 180 ? 18.197 -4.432 -23.505 1.00 91.75 180 CYS A O 1
ATOM 1429 N N . LEU A 1 181 ? 19.163 -6.460 -23.228 1.00 90.25 181 LEU A N 1
ATOM 1430 C CA . LEU A 1 181 ? 19.791 -6.235 -21.936 1.00 90.25 181 LEU A CA 1
ATOM 1431 C C . LEU A 1 181 ? 21.205 -5.686 -22.159 1.00 90.25 181 LEU A C 1
ATOM 1433 O O . LEU A 1 181 ? 22.055 -6.397 -22.697 1.00 90.25 181 LEU A O 1
ATOM 1437 N N . PRO A 1 182 ? 21.488 -4.441 -21.750 1.00 88.25 182 PRO A N 1
ATOM 1438 C CA . PRO A 1 182 ? 22.854 -3.959 -21.758 1.00 88.25 182 PRO A CA 1
ATOM 1439 C C . PRO A 1 182 ? 23.715 -4.792 -20.814 1.00 88.25 182 PRO A C 1
ATOM 1441 O O . PRO A 1 182 ? 23.293 -5.099 -19.700 1.00 88.25 182 PRO A O 1
ATOM 1444 N N . TRP A 1 183 ? 24.946 -5.099 -21.216 1.00 84.00 183 TRP A N 1
ATOM 1445 C CA . TRP A 1 183 ? 25.859 -5.918 -20.410 1.00 84.00 183 TRP A CA 1
ATOM 1446 C C . TRP A 1 183 ? 26.129 -5.326 -19.015 1.00 84.00 183 TRP A C 1
ATOM 1448 O O . TRP A 1 183 ? 26.384 -6.067 -18.074 1.00 84.00 183 TRP A O 1
ATOM 1458 N N . TRP A 1 184 ? 26.038 -4.001 -18.847 1.00 82.19 184 TRP A N 1
ATOM 1459 C CA . TRP A 1 184 ? 26.216 -3.330 -17.551 1.00 82.19 184 TRP A CA 1
ATOM 1460 C C . TRP A 1 184 ? 24.978 -3.394 -16.641 1.00 82.19 184 TRP A C 1
ATOM 1462 O O . TRP A 1 184 ? 25.058 -3.004 -15.481 1.00 82.19 184 TRP A O 1
ATOM 1472 N N . GLU A 1 185 ? 23.834 -3.842 -17.156 1.00 81.69 185 GLU A N 1
ATOM 1473 C CA . GLU A 1 185 ? 22.603 -4.105 -16.395 1.00 81.69 185 GLU A CA 1
ATOM 1474 C C . GLU A 1 185 ? 22.365 -5.603 -16.180 1.00 81.69 185 GLU A C 1
ATOM 1476 O O . GLU A 1 185 ? 21.369 -5.998 -15.570 1.00 81.69 185 GLU A O 1
ATOM 1481 N N . ASP A 1 186 ? 23.255 -6.449 -16.695 1.00 77.75 186 ASP A N 1
ATOM 1482 C CA . ASP A 1 186 ? 23.198 -7.881 -16.471 1.00 77.75 186 ASP A CA 1
ATOM 1483 C C . ASP A 1 186 ? 23.658 -8.203 -15.045 1.00 77.75 186 ASP A C 1
ATOM 1485 O O . ASP A 1 186 ? 24.811 -7.971 -14.676 1.00 77.75 186 ASP A O 1
ATOM 1489 N N . ALA A 1 187 ? 22.753 -8.764 -14.240 1.00 75.25 187 ALA A N 1
ATOM 1490 C CA . ALA A 1 187 ? 23.038 -9.194 -12.876 1.00 75.25 187 ALA A CA 1
ATOM 1491 C C . ALA A 1 187 ? 24.130 -10.282 -12.792 1.00 75.25 187 ALA A C 1
ATOM 1493 O O . ALA A 1 187 ? 24.642 -10.545 -11.704 1.00 75.25 187 ALA A O 1
ATOM 1494 N N . ALA A 1 188 ? 24.499 -10.920 -13.910 1.00 76.12 188 ALA A N 1
ATOM 1495 C CA . ALA A 1 188 ? 25.642 -11.825 -13.982 1.00 76.12 188 ALA A CA 1
ATOM 1496 C C . ALA A 1 188 ? 27.004 -11.102 -13.912 1.00 76.12 188 ALA A C 1
ATOM 1498 O O . ALA A 1 188 ? 28.017 -11.739 -13.610 1.00 76.12 188 ALA A O 1
ATOM 1499 N N . VAL A 1 189 ? 27.053 -9.791 -14.177 1.00 70.25 189 VAL A N 1
ATOM 1500 C CA . VAL A 1 189 ? 28.277 -8.981 -14.111 1.00 70.25 189 VAL A CA 1
ATOM 1501 C C . VAL A 1 189 ? 28.484 -8.449 -12.689 1.00 70.25 189 VAL A C 1
ATOM 1503 O O . VAL A 1 189 ? 27.577 -7.900 -12.069 1.00 70.25 189 VAL A O 1
ATOM 1506 N N . HIS A 1 190 ? 29.700 -8.609 -12.157 1.00 69.31 190 HIS A N 1
ATOM 1507 C CA . HIS A 1 190 ? 30.039 -8.204 -10.789 1.00 69.31 190 HIS A CA 1
ATOM 1508 C C . HIS A 1 190 ? 29.950 -6.679 -10.603 1.00 69.31 190 HIS A C 1
ATOM 1510 O O . HIS A 1 190 ? 30.418 -5.917 -11.451 1.00 69.31 190 HIS A O 1
ATOM 1516 N N . GLU A 1 191 ? 29.409 -6.232 -9.464 1.00 65.31 191 GLU A N 1
ATOM 1517 C CA . GLU A 1 191 ? 29.118 -4.816 -9.178 1.00 65.31 191 GLU A CA 1
ATOM 1518 C C . GLU A 1 191 ? 30.351 -3.903 -9.312 1.00 65.31 191 GLU A C 1
ATOM 1520 O O . GLU A 1 191 ? 30.248 -2.788 -9.816 1.00 65.31 191 GLU A O 1
ATOM 1525 N N . GLU A 1 192 ? 31.535 -4.394 -8.946 1.00 64.12 192 GLU A N 1
ATOM 1526 C CA . GLU A 1 192 ? 32.805 -3.656 -9.056 1.00 64.12 192 GLU A CA 1
ATOM 1527 C C . GLU A 1 192 ? 33.174 -3.312 -10.511 1.00 64.12 192 GLU A C 1
ATOM 1529 O O . GLU A 1 192 ? 33.679 -2.226 -10.776 1.00 64.12 192 GLU A O 1
ATOM 1534 N N . VAL A 1 193 ? 32.844 -4.185 -11.469 1.00 62.88 193 VAL A N 1
ATOM 1535 C CA . VAL A 1 193 ? 33.103 -3.967 -12.906 1.00 62.88 193 VAL A CA 1
ATOM 1536 C C . VAL A 1 193 ? 32.097 -2.975 -13.500 1.00 62.88 193 VAL A C 1
ATOM 1538 O O . VAL A 1 193 ? 32.404 -2.254 -14.449 1.00 62.88 193 VAL A O 1
ATOM 1541 N N . ARG A 1 194 ? 30.891 -2.894 -12.921 1.00 61.75 194 ARG A N 1
ATOM 1542 C CA . ARG A 1 194 ? 29.814 -2.004 -13.376 1.00 61.75 194 ARG A CA 1
ATOM 1543 C C . ARG A 1 194 ? 30.183 -0.528 -13.211 1.00 61.75 194 ARG A C 1
ATOM 1545 O O . ARG A 1 194 ? 29.810 0.275 -14.061 1.00 61.75 194 ARG A O 1
ATOM 1552 N N . TRP A 1 195 ? 30.913 -0.158 -12.157 1.00 57.59 195 TRP A N 1
ATOM 1553 C CA . TRP A 1 195 ? 31.233 1.241 -11.831 1.00 57.59 195 TRP A CA 1
ATOM 1554 C C . TRP A 1 195 ? 32.437 1.822 -12.584 1.00 57.59 195 TRP A C 1
ATOM 1556 O O . TRP A 1 195 ? 32.523 3.039 -12.716 1.00 57.59 195 TRP A O 1
ATOM 1566 N N . GLU A 1 196 ? 33.339 0.993 -13.113 1.00 57.44 196 GLU A N 1
ATOM 1567 C CA . GLU A 1 196 ? 34.588 1.464 -13.736 1.00 57.44 196 GLU A CA 1
ATOM 1568 C C . GLU A 1 196 ? 34.420 1.975 -15.181 1.00 57.44 196 GLU A C 1
ATOM 1570 O O . GLU A 1 196 ? 35.331 2.596 -15.726 1.00 57.44 196 GLU A O 1
ATOM 1575 N N . ILE A 1 197 ? 33.255 1.759 -15.802 1.00 59.59 197 ILE A N 1
ATOM 1576 C CA . ILE A 1 197 ? 32.982 2.123 -17.200 1.00 59.59 197 ILE A CA 1
ATOM 1577 C C . ILE A 1 197 ? 31.743 3.033 -17.259 1.00 59.59 197 ILE A C 1
ATOM 1579 O O . ILE A 1 197 ? 30.609 2.578 -17.440 1.00 59.59 197 ILE A O 1
ATOM 1583 N N . GLU A 1 198 ? 31.952 4.335 -17.050 1.00 56.22 198 GLU A N 1
ATOM 1584 C CA . GLU A 1 198 ? 30.943 5.375 -17.322 1.00 56.22 198 GLU A CA 1
ATOM 1585 C C . GLU A 1 198 ? 30.963 5.811 -18.798 1.00 56.22 198 GLU A C 1
ATOM 1587 O O . GLU A 1 198 ? 29.903 6.003 -19.397 1.00 56.22 198 GLU A O 1
ATOM 1592 N N . ASP A 1 199 ? 32.150 5.885 -19.412 1.00 51.28 199 ASP A N 1
ATOM 1593 C CA . ASP A 1 199 ? 32.323 6.200 -20.833 1.00 51.28 199 ASP A CA 1
ATOM 1594 C C . ASP A 1 199 ? 31.923 4.993 -21.703 1.00 51.28 199 ASP A C 1
ATOM 1596 O O . ASP A 1 199 ? 32.596 3.963 -21.711 1.00 51.28 199 ASP A O 1
ATOM 1600 N N . GLY A 1 200 ? 30.817 5.118 -22.448 1.00 58.81 200 GLY A N 1
ATOM 1601 C CA . GLY A 1 200 ? 30.363 4.119 -23.431 1.00 58.81 200 GLY A CA 1
ATOM 1602 C C . GLY A 1 200 ? 28.992 3.489 -23.170 1.00 58.81 200 GLY A C 1
ATOM 1603 O O . GLY A 1 200 ? 28.572 2.622 -23.933 1.00 58.81 200 GLY A O 1
ATOM 1604 N N . ARG A 1 201 ? 28.267 3.912 -22.126 1.00 73.19 201 ARG A N 1
ATOM 1605 C CA . ARG A 1 201 ? 26.876 3.482 -21.903 1.00 73.19 201 ARG A CA 1
ATOM 1606 C C . ARG A 1 201 ? 25.928 4.222 -22.842 1.00 73.19 201 ARG A C 1
ATOM 1608 O O . ARG A 1 201 ? 25.323 5.222 -22.457 1.00 73.19 201 ARG A O 1
ATOM 1615 N N . ASP A 1 202 ? 25.789 3.731 -24.065 1.00 75.31 202 ASP A N 1
ATOM 1616 C CA . ASP A 1 202 ? 24.780 4.246 -24.983 1.00 75.31 202 ASP A CA 1
ATOM 1617 C C . ASP A 1 202 ? 23.456 3.491 -24.794 1.00 75.31 202 ASP A C 1
ATOM 1619 O O . ASP A 1 202 ? 23.255 2.377 -25.275 1.00 75.31 202 ASP A O 1
ATOM 1623 N N . ALA A 1 203 ? 22.531 4.095 -24.046 1.00 74.00 203 ALA A N 1
ATOM 1624 C CA . ALA A 1 203 ? 21.201 3.526 -23.853 1.00 74.00 203 ALA A CA 1
ATOM 1625 C C . ALA A 1 203 ? 20.405 3.447 -25.170 1.00 74.00 203 ALA A C 1
ATOM 1627 O O . ALA A 1 203 ? 19.494 2.624 -25.273 1.00 74.00 203 ALA A O 1
ATOM 1628 N N . GLU A 1 204 ? 20.729 4.271 -26.173 1.00 75.62 204 GLU A N 1
ATOM 1629 C CA . GLU A 1 204 ? 20.023 4.300 -27.458 1.00 75.62 204 GLU A CA 1
ATOM 1630 C C . GLU A 1 204 ? 20.314 3.056 -28.312 1.00 75.62 204 GLU A C 1
ATOM 1632 O O . GLU A 1 204 ? 19.461 2.660 -29.112 1.00 75.62 204 GLU A O 1
ATOM 1637 N N . GLU A 1 205 ? 21.440 2.369 -28.073 1.00 83.94 205 GLU A N 1
ATOM 1638 C CA . GLU A 1 205 ? 21.750 1.059 -28.668 1.00 83.94 205 GLU A CA 1
ATOM 1639 C C . GLU A 1 205 ? 20.789 -0.047 -28.203 1.00 83.94 205 GLU A C 1
ATOM 1641 O O . GLU A 1 205 ? 20.598 -1.044 -28.904 1.00 83.94 205 GLU A O 1
ATOM 1646 N N . TYR A 1 206 ? 20.119 0.150 -27.060 1.00 88.31 206 TYR A N 1
ATOM 1647 C CA . TYR A 1 206 ? 19.202 -0.811 -26.447 1.00 88.31 206 TYR A CA 1
ATOM 1648 C C . TYR A 1 206 ? 17.797 -0.199 -26.283 1.00 88.31 206 TYR A C 1
ATOM 1650 O O . TYR A 1 206 ? 17.391 0.162 -25.173 1.00 88.31 206 TYR A O 1
ATOM 1658 N N . PRO A 1 207 ? 16.983 -0.110 -27.358 1.00 88.94 207 PRO A N 1
ATOM 1659 C CA . PRO A 1 207 ? 15.701 0.599 -27.330 1.00 88.94 207 PRO A CA 1
ATOM 1660 C C . PRO A 1 207 ? 14.722 0.123 -26.249 1.00 88.94 207 PRO A C 1
ATOM 1662 O O . PRO A 1 207 ? 14.004 0.938 -25.668 1.00 88.94 207 PRO A O 1
ATOM 1665 N N . CYS A 1 208 ? 14.689 -1.183 -25.953 1.00 91.19 208 CYS A N 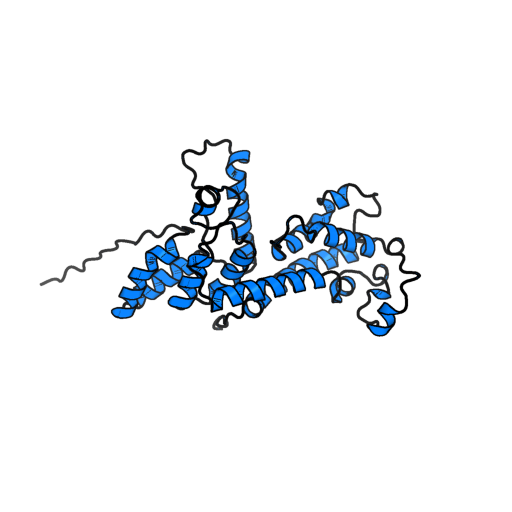1
ATOM 1666 C CA . CYS A 1 208 ? 13.822 -1.724 -24.902 1.00 91.19 208 CYS A CA 1
ATOM 1667 C C . CYS A 1 208 ? 14.288 -1.307 -23.503 1.00 91.19 208 CYS A C 1
ATOM 1669 O O . CYS A 1 208 ? 13.455 -0.942 -22.676 1.00 91.19 208 CYS A O 1
ATOM 1671 N N . TYR A 1 209 ? 15.599 -1.303 -23.252 1.00 90.88 209 TYR A N 1
ATOM 1672 C CA . TYR A 1 209 ? 16.171 -0.802 -22.004 1.00 90.88 209 TYR A CA 1
ATOM 1673 C C . TYR A 1 209 ? 15.884 0.692 -21.824 1.00 90.88 209 TYR A C 1
ATOM 1675 O O . TYR A 1 209 ? 15.313 1.089 -20.808 1.00 90.88 209 TYR A O 1
ATOM 1683 N N . ALA A 1 210 ? 16.189 1.513 -22.835 1.00 89.12 210 ALA A N 1
ATOM 1684 C CA . ALA A 1 210 ? 15.932 2.951 -22.788 1.00 89.12 210 ALA A CA 1
ATOM 1685 C C . ALA A 1 210 ? 14.449 3.270 -22.553 1.00 89.12 210 ALA A C 1
ATOM 1687 O O . ALA A 1 210 ? 14.113 4.165 -21.772 1.00 89.12 210 ALA A O 1
ATOM 1688 N N . LEU A 1 211 ? 13.542 2.529 -23.198 1.00 90.31 211 LEU A N 1
ATOM 1689 C CA . LEU A 1 211 ? 12.110 2.663 -22.953 1.00 90.31 211 LEU A CA 1
ATOM 1690 C C . LEU A 1 211 ? 11.750 2.266 -21.517 1.00 90.31 211 LEU A C 1
ATOM 1692 O O . LEU A 1 211 ? 11.051 3.019 -20.848 1.00 90.31 211 LEU A O 1
ATOM 1696 N N . LEU A 1 212 ? 12.245 1.138 -21.014 1.00 90.12 212 LEU A N 1
ATOM 1697 C CA . LEU A 1 212 ? 11.927 0.667 -19.668 1.00 90.12 212 LEU A CA 1
ATOM 1698 C C . LEU A 1 212 ? 12.411 1.636 -18.576 1.00 90.12 212 LEU A C 1
ATOM 1700 O O . LEU A 1 212 ? 11.656 1.946 -17.654 1.00 90.12 212 LEU A O 1
ATOM 1704 N N . VAL A 1 213 ? 13.609 2.212 -18.730 1.00 88.00 213 VAL A N 1
ATOM 1705 C CA . VAL A 1 213 ? 14.107 3.303 -17.873 1.00 88.00 213 VAL A CA 1
ATOM 1706 C C . VAL A 1 213 ? 13.143 4.491 -17.887 1.00 88.00 213 VAL A C 1
ATOM 1708 O O . VAL A 1 213 ? 12.803 5.026 -16.831 1.00 88.00 213 VAL A O 1
ATOM 1711 N N . ARG A 1 214 ? 12.653 4.895 -19.067 1.00 87.94 214 ARG A N 1
ATOM 1712 C CA . ARG A 1 214 ? 11.684 5.996 -19.200 1.00 87.94 214 ARG A CA 1
ATOM 1713 C C . ARG A 1 214 ? 10.333 5.670 -18.571 1.00 87.94 214 ARG A C 1
ATOM 1715 O O . ARG A 1 214 ? 9.742 6.561 -17.968 1.00 87.94 214 ARG A O 1
ATOM 1722 N N . ILE A 1 215 ? 9.851 4.433 -18.700 1.00 89.69 215 ILE A N 1
ATOM 1723 C CA . ILE A 1 215 ? 8.609 3.976 -18.062 1.00 89.69 215 ILE A CA 1
ATOM 1724 C C . ILE A 1 215 ? 8.751 4.116 -16.549 1.00 89.69 215 ILE A C 1
ATOM 1726 O O . ILE A 1 215 ? 7.953 4.813 -15.929 1.00 89.69 215 ILE A O 1
ATOM 1730 N N . PHE A 1 216 ? 9.804 3.545 -15.959 1.00 88.44 216 PHE A N 1
ATOM 1731 C CA . PHE A 1 216 ? 10.026 3.646 -14.518 1.00 88.44 216 PHE A CA 1
ATOM 1732 C C . PHE A 1 216 ? 10.222 5.089 -14.058 1.00 88.44 216 PHE A C 1
ATOM 1734 O O . PHE A 1 216 ? 9.630 5.491 -13.062 1.00 88.44 216 PHE A O 1
ATOM 1741 N N . ALA A 1 217 ? 10.971 5.903 -14.801 1.00 85.56 217 ALA A N 1
ATOM 1742 C CA . ALA A 1 217 ? 11.152 7.313 -14.474 1.00 85.56 217 ALA A CA 1
ATOM 1743 C C . ALA A 1 217 ? 9.854 8.133 -14.568 1.00 85.56 217 ALA A C 1
ATOM 1745 O O . ALA A 1 217 ? 9.723 9.136 -13.869 1.00 85.56 217 ALA A O 1
ATOM 1746 N N . ALA A 1 218 ? 8.910 7.750 -15.433 1.00 85.25 218 ALA A N 1
ATOM 1747 C CA . ALA A 1 218 ? 7.616 8.417 -15.551 1.00 85.25 218 ALA A CA 1
ATOM 1748 C C . ALA A 1 218 ? 6.652 7.991 -14.437 1.00 85.25 218 ALA A C 1
ATOM 1750 O O . ALA A 1 218 ? 6.031 8.842 -13.808 1.00 85.25 218 ALA A O 1
ATOM 1751 N N . VAL A 1 219 ? 6.568 6.688 -14.173 1.00 85.38 219 VAL A N 1
ATOM 1752 C CA . VAL A 1 219 ? 5.612 6.093 -13.232 1.00 85.38 219 VAL A CA 1
ATOM 1753 C C . VAL A 1 219 ? 6.039 6.274 -11.775 1.00 85.38 219 VAL A C 1
ATOM 1755 O O . VAL A 1 219 ? 5.216 6.549 -10.909 1.00 85.38 219 VAL A O 1
ATOM 1758 N N . PHE A 1 220 ? 7.338 6.171 -11.491 1.00 80.62 220 PHE A N 1
ATOM 1759 C CA . PHE A 1 220 ? 7.892 6.392 -10.154 1.00 80.62 220 PHE A CA 1
ATOM 1760 C C . PHE A 1 220 ? 8.387 7.828 -9.941 1.00 80.62 220 PHE A C 1
ATOM 1762 O O . PHE A 1 220 ? 9.118 8.090 -8.977 1.00 80.62 220 PHE A O 1
ATOM 1769 N N . ARG A 1 221 ? 8.007 8.765 -10.827 1.00 72.19 221 ARG A N 1
ATOM 1770 C CA . ARG A 1 221 ? 8.319 10.187 -10.661 1.00 72.19 221 ARG A CA 1
ATOM 1771 C C . ARG A 1 221 ? 7.733 10.689 -9.344 1.00 72.19 221 ARG A C 1
ATOM 1773 O O . ARG A 1 221 ? 6.614 10.354 -8.970 1.00 72.19 221 ARG A O 1
ATOM 1780 N N . GLU A 1 222 ? 8.471 11.560 -8.670 1.00 58.84 222 GLU A N 1
ATOM 1781 C CA . GLU A 1 222 ? 7.933 12.354 -7.569 1.00 58.84 222 GLU A CA 1
ATOM 1782 C C . GLU A 1 222 ? 6.947 13.385 -8.139 1.00 58.84 222 GLU A C 1
ATOM 1784 O O . GLU A 1 222 ? 7.342 14.455 -8.595 1.00 58.84 222 GLU A O 1
ATOM 1789 N N . THR A 1 223 ? 5.657 13.047 -8.192 1.00 49.94 223 THR A N 1
ATOM 1790 C CA . THR A 1 223 ? 4.606 13.999 -8.588 1.00 49.94 223 THR A CA 1
ATOM 1791 C C . THR A 1 223 ? 4.279 14.988 -7.467 1.00 49.94 223 THR A C 1
ATOM 1793 O O . THR A 1 223 ? 3.855 16.106 -7.747 1.00 49.94 223 THR A O 1
ATOM 1796 N N . THR A 1 224 ? 4.534 14.604 -6.212 1.00 44.91 224 THR A N 1
ATOM 1797 C CA . THR A 1 224 ? 4.434 15.423 -4.994 1.00 44.91 224 THR A CA 1
ATOM 1798 C C . THR A 1 224 ? 5.469 14.946 -3.962 1.00 44.91 224 THR A C 1
ATOM 1800 O O . THR A 1 224 ? 5.810 13.757 -3.948 1.00 44.91 224 THR A O 1
ATOM 1803 N N . PRO A 1 225 ? 5.992 15.821 -3.081 1.00 51.59 225 PRO A N 1
ATOM 1804 C CA . PRO A 1 225 ? 6.812 15.376 -1.961 1.00 51.59 225 PRO A CA 1
ATOM 1805 C C . PRO A 1 225 ? 5.975 14.480 -1.039 1.00 51.59 225 PRO A C 1
ATOM 1807 O O . PRO A 1 225 ? 4.955 14.916 -0.525 1.00 51.59 225 PRO A O 1
ATOM 1810 N N . GLY A 1 226 ? 6.413 13.242 -0.807 1.00 53.47 226 GLY A N 1
ATOM 1811 C CA . GLY A 1 226 ? 6.044 12.504 0.407 1.00 53.47 226 GLY A CA 1
ATOM 1812 C C . GLY A 1 226 ? 5.098 11.311 0.278 1.00 53.47 226 GLY A C 1
ATOM 1813 O O . GLY A 1 226 ? 5.147 10.460 1.159 1.00 53.47 226 GLY A O 1
ATOM 1814 N N . VAL A 1 227 ? 4.323 11.150 -0.798 1.00 57.56 227 VAL A N 1
ATOM 1815 C CA . VAL A 1 227 ? 3.323 10.066 -0.858 1.00 57.56 227 VAL A CA 1
ATOM 1816 C C . VAL A 1 227 ? 3.503 9.207 -2.112 1.00 57.56 227 VAL A C 1
ATOM 1818 O O . VAL A 1 227 ? 2.978 9.522 -3.177 1.00 57.56 227 VAL A O 1
ATOM 1821 N N . ARG A 1 228 ? 4.269 8.110 -2.004 1.00 68.69 228 ARG A N 1
ATOM 1822 C CA . ARG A 1 228 ? 4.411 7.117 -3.088 1.00 68.69 228 ARG A CA 1
ATOM 1823 C C . ARG A 1 228 ? 3.452 5.959 -2.859 1.00 68.69 228 ARG A C 1
ATOM 1825 O O . ARG A 1 228 ? 3.486 5.331 -1.807 1.00 68.69 228 ARG A O 1
ATOM 1832 N N . ASP A 1 229 ? 2.667 5.634 -3.879 1.00 88.81 229 ASP A N 1
ATOM 1833 C CA . ASP A 1 229 ? 1.893 4.395 -3.946 1.00 88.81 229 ASP A CA 1
ATOM 1834 C C . ASP A 1 229 ? 2.587 3.414 -4.906 1.00 88.81 229 ASP A C 1
ATOM 1836 O O . ASP A 1 229 ? 2.260 3.375 -6.095 1.00 88.81 229 ASP A O 1
ATOM 1840 N N . PRO A 1 230 ? 3.584 2.643 -4.434 1.00 91.44 230 PRO A N 1
ATOM 1841 C CA . PRO A 1 230 ? 4.320 1.715 -5.285 1.00 91.44 230 PRO A CA 1
ATOM 1842 C C . PRO A 1 230 ? 3.435 0.626 -5.908 1.00 91.44 230 PRO A C 1
ATOM 1844 O O . PRO A 1 230 ? 3.725 0.183 -7.017 1.00 91.44 230 PRO A O 1
ATOM 1847 N N . LEU A 1 231 ? 2.341 0.205 -5.258 1.00 94.31 231 LEU A N 1
ATOM 1848 C CA . LEU A 1 231 ? 1.411 -0.773 -5.839 1.00 94.31 231 LEU A CA 1
ATOM 1849 C C . LEU A 1 231 ? 0.621 -0.200 -7.016 1.00 94.31 231 LEU A C 1
ATOM 1851 O O . LEU A 1 231 ? 0.415 -0.923 -7.998 1.00 94.31 231 LEU A O 1
ATOM 1855 N N . LYS A 1 232 ? 0.181 1.061 -6.922 1.00 91.25 232 LYS A N 1
ATOM 1856 C CA . LYS A 1 232 ? -0.465 1.776 -8.030 1.00 91.25 232 LYS A CA 1
ATOM 1857 C C . LYS A 1 232 ? 0.530 2.079 -9.144 1.00 91.25 232 LYS A C 1
ATOM 1859 O O . LYS A 1 232 ? 0.241 1.767 -10.292 1.00 91.25 232 LYS A O 1
ATOM 1864 N N . ALA A 1 233 ? 1.718 2.569 -8.800 1.00 90.31 233 ALA A N 1
ATOM 1865 C CA . ALA A 1 233 ? 2.795 2.815 -9.751 1.00 90.31 233 ALA A CA 1
ATOM 1866 C C . ALA A 1 233 ? 3.108 1.542 -10.563 1.00 90.31 233 ALA A C 1
ATOM 1868 O O . ALA A 1 233 ? 2.970 1.515 -11.781 1.00 90.31 233 ALA A O 1
ATOM 1869 N N . LEU A 1 234 ? 3.381 0.413 -9.902 1.00 92.12 234 LEU A N 1
ATOM 1870 C CA . LEU A 1 234 ? 3.593 -0.860 -10.599 1.00 92.12 234 LEU A CA 1
ATOM 1871 C C . LEU A 1 234 ? 2.402 -1.268 -11.482 1.00 92.12 234 LEU A C 1
ATOM 1873 O O . LEU A 1 234 ? 2.612 -1.819 -12.555 1.00 92.12 234 LEU A O 1
ATOM 1877 N N . LYS A 1 235 ? 1.157 -1.001 -11.072 1.00 91.31 235 LYS A N 1
ATOM 1878 C CA . LYS A 1 235 ? -0.035 -1.285 -11.890 1.00 91.31 235 LYS A CA 1
ATOM 1879 C C . LYS A 1 235 ? -0.069 -0.434 -13.165 1.00 91.31 235 LYS A C 1
ATOM 1881 O O . LYS A 1 235 ? -0.380 -0.955 -14.233 1.00 91.31 235 LYS A O 1
ATOM 1886 N N . GLU A 1 236 ? 0.283 0.844 -13.069 1.00 89.62 236 GLU A N 1
ATOM 1887 C CA . GLU A 1 236 ? 0.323 1.781 -14.200 1.00 89.62 236 GLU A CA 1
ATOM 1888 C C . GLU A 1 236 ? 1.406 1.423 -15.227 1.00 89.62 236 GLU A C 1
ATOM 1890 O O . GLU A 1 236 ? 1.231 1.685 -16.418 1.00 89.62 236 GLU A O 1
ATOM 1895 N N . CYS A 1 237 ? 2.472 0.731 -14.808 1.00 89.50 237 CYS A N 1
ATOM 1896 C CA . CYS A 1 237 ? 3.483 0.200 -15.722 1.00 89.50 237 CYS A CA 1
ATOM 1897 C C . CYS A 1 237 ? 2.904 -0.725 -16.807 1.00 89.50 237 CYS A C 1
ATOM 1899 O O . CYS A 1 237 ? 3.442 -0.754 -17.906 1.00 89.50 237 CYS A O 1
ATOM 1901 N N . VAL A 1 238 ? 1.825 -1.477 -16.549 1.00 86.25 238 VAL A N 1
ATOM 1902 C CA . VAL A 1 238 ? 1.259 -2.438 -17.529 1.00 86.25 238 VAL A CA 1
ATOM 1903 C C . VAL A 1 238 ? 0.691 -1.740 -18.768 1.00 86.25 238 VAL A C 1
ATOM 1905 O O . VAL A 1 238 ? 0.741 -2.276 -19.880 1.00 86.25 238 VAL A O 1
ATOM 1908 N N . ASP A 1 239 ? 0.172 -0.532 -18.572 1.00 87.06 239 ASP A N 1
ATOM 1909 C CA . ASP A 1 239 ? -0.465 0.299 -19.590 1.00 87.06 239 ASP A CA 1
ATOM 1910 C C . ASP A 1 239 ? 0.457 1.453 -20.013 1.00 87.06 239 ASP A C 1
ATOM 1912 O O . ASP A 1 239 ? -0.002 2.545 -20.357 1.00 87.06 239 ASP A O 1
ATOM 1916 N N . TYR A 1 240 ? 1.773 1.213 -20.019 1.00 88.56 240 TYR A N 1
ATOM 1917 C CA . TYR A 1 240 ? 2.783 2.244 -20.251 1.00 88.56 240 TYR A CA 1
ATOM 1918 C C . TYR A 1 240 ? 2.608 3.035 -21.558 1.00 88.56 240 TYR A C 1
ATOM 1920 O O . TYR A 1 240 ? 3.016 4.192 -21.641 1.00 88.56 240 TYR A O 1
ATOM 1928 N N . GLU A 1 241 ? 1.964 2.456 -22.576 1.00 87.06 241 GLU A N 1
ATOM 1929 C CA . GLU A 1 241 ? 1.645 3.140 -23.836 1.00 87.06 241 GLU A CA 1
ATOM 1930 C C . GLU A 1 241 ? 0.718 4.353 -23.644 1.00 87.06 241 GLU A C 1
ATOM 1932 O O . GLU A 1 241 ? 0.748 5.290 -24.444 1.00 87.06 241 GLU A O 1
ATOM 1937 N N . LYS A 1 242 ? -0.105 4.344 -22.587 1.00 87.31 242 LYS A N 1
ATOM 1938 C CA . LYS A 1 242 ? -1.030 5.433 -22.242 1.00 87.31 242 LYS A CA 1
ATOM 1939 C C . LYS A 1 242 ? -0.349 6.560 -21.464 1.00 87.31 242 LYS A C 1
ATOM 1941 O O . LYS A 1 242 ? -0.940 7.629 -21.321 1.00 87.31 242 LYS A O 1
ATOM 1946 N N . ILE A 1 243 ? 0.877 6.350 -20.977 1.00 85.88 243 ILE A N 1
ATOM 1947 C CA . ILE A 1 243 ? 1.624 7.364 -20.231 1.00 85.88 243 ILE A CA 1
ATOM 1948 C C . ILE A 1 243 ? 1.966 8.522 -21.184 1.00 85.88 243 ILE A C 1
ATOM 1950 O O . ILE A 1 243 ? 2.612 8.286 -22.212 1.00 85.88 243 ILE A O 1
ATOM 1954 N N . PRO A 1 244 ? 1.586 9.778 -20.877 1.00 83.56 244 PRO A N 1
ATOM 1955 C CA . PRO A 1 244 ? 1.783 10.916 -21.778 1.00 83.56 244 PRO A CA 1
ATOM 1956 C C . PRO A 1 244 ? 3.233 11.105 -22.253 1.00 83.56 244 PRO A C 1
ATOM 1958 O O . PRO A 1 244 ? 3.471 11.411 -23.423 1.00 83.56 244 PRO A O 1
ATOM 1961 N N . GLU A 1 245 ? 4.211 10.906 -21.369 1.00 81.12 245 GLU A N 1
ATOM 1962 C CA . GLU A 1 245 ? 5.649 10.994 -21.649 1.00 81.12 245 GLU A CA 1
ATOM 1963 C C . GLU A 1 245 ? 6.138 9.936 -22.643 1.00 81.12 245 GLU A C 1
ATOM 1965 O O . GLU A 1 245 ? 7.089 10.174 -23.395 1.00 81.12 245 GLU A O 1
ATOM 1970 N N . ILE A 1 246 ? 5.492 8.771 -22.656 1.00 83.69 246 ILE A N 1
ATOM 1971 C CA . ILE A 1 246 ? 5.808 7.678 -23.575 1.00 83.69 246 ILE A CA 1
ATOM 1972 C C . ILE A 1 246 ? 5.066 7.882 -24.898 1.00 83.69 246 ILE A C 1
ATOM 1974 O O . ILE A 1 246 ? 5.674 7.825 -25.970 1.00 83.69 246 ILE A O 1
ATOM 1978 N N . ALA A 1 247 ? 3.781 8.241 -24.838 1.00 80.00 247 ALA A N 1
ATOM 1979 C CA . ALA A 1 247 ? 2.929 8.460 -26.004 1.00 80.00 247 ALA A CA 1
ATOM 1980 C C . ALA A 1 247 ? 3.481 9.524 -26.977 1.00 80.00 247 ALA A C 1
ATOM 1982 O O . ALA A 1 247 ? 3.323 9.394 -28.198 1.00 80.00 247 ALA A O 1
ATOM 1983 N N . ARG A 1 248 ? 4.171 10.550 -26.454 1.00 74.06 248 ARG A N 1
ATOM 1984 C CA . ARG A 1 248 ? 4.803 11.635 -27.233 1.00 74.06 248 ARG A CA 1
ATOM 1985 C C . ARG A 1 248 ? 6.121 11.249 -27.930 1.00 74.06 248 ARG A C 1
ATOM 1987 O O . ARG A 1 248 ? 6.626 12.054 -28.705 1.00 74.06 248 ARG A O 1
ATOM 1994 N N . GLY A 1 249 ? 6.680 10.059 -27.682 1.00 65.75 249 GLY A N 1
ATOM 1995 C CA . GLY A 1 249 ? 7.943 9.597 -28.287 1.00 65.75 249 GLY A CA 1
ATOM 1996 C C . GLY A 1 249 ? 7.874 9.298 -29.797 1.00 65.75 249 GLY A C 1
ATOM 1997 O O . GLY A 1 249 ? 6.827 9.437 -30.430 1.00 65.75 249 GLY A O 1
ATOM 1998 N N . SER A 1 250 ? 8.984 8.850 -30.394 1.00 62.81 250 SER A N 1
ATOM 1999 C CA . SER A 1 250 ? 9.036 8.337 -31.779 1.00 62.81 250 SER A CA 1
ATOM 2000 C C . SER A 1 250 ? 8.506 6.894 -31.865 1.00 62.81 250 SER A C 1
ATOM 2002 O O . SER A 1 250 ? 8.517 6.172 -30.876 1.00 62.81 250 SER A O 1
ATOM 2004 N N . SER A 1 251 ? 8.042 6.430 -33.034 1.00 58.94 251 SER A N 1
ATOM 2005 C CA . SER A 1 251 ? 7.390 5.107 -33.168 1.00 58.94 251 SER A CA 1
ATOM 2006 C C . SER A 1 251 ? 8.251 3.910 -32.730 1.00 58.94 251 SER A C 1
ATOM 2008 O O . SER A 1 251 ? 7.695 2.932 -32.241 1.00 58.94 251 SER A O 1
ATOM 2010 N N . SER A 1 252 ? 9.576 3.969 -32.894 1.00 57.28 252 SER A N 1
ATOM 2011 C CA . SER A 1 252 ? 10.512 2.901 -32.504 1.00 57.28 252 SER A CA 1
ATOM 2012 C C . SER A 1 252 ? 10.839 2.880 -31.007 1.00 57.28 252 SER A C 1
ATOM 2014 O O . SER A 1 252 ? 11.407 1.908 -30.527 1.00 57.28 252 SER A O 1
ATOM 2016 N N . THR A 1 253 ? 10.457 3.922 -30.261 1.00 65.38 253 THR A N 1
ATOM 2017 C CA . THR A 1 253 ? 10.697 4.053 -28.812 1.00 65.38 253 THR A CA 1
ATOM 2018 C C . THR A 1 253 ? 9.404 4.005 -27.998 1.00 65.38 253 THR A C 1
ATOM 2020 O O . THR A 1 253 ? 9.407 4.349 -26.821 1.00 65.38 253 THR A O 1
ATOM 2023 N N . LYS A 1 254 ? 8.280 3.613 -28.616 1.00 77.12 254 LYS A N 1
ATOM 2024 C CA . LYS A 1 254 ? 6.964 3.540 -27.954 1.00 77.12 254 LYS A CA 1
ATOM 2025 C C . LYS A 1 254 ? 6.618 2.169 -27.395 1.00 77.12 254 LYS A C 1
ATOM 2027 O O . LYS A 1 254 ? 5.711 2.084 -26.577 1.00 77.12 254 LYS A O 1
ATOM 2032 N N . ARG A 1 255 ? 7.275 1.111 -27.872 1.00 87.69 255 ARG A N 1
ATOM 2033 C CA . ARG A 1 255 ? 6.928 -0.273 -27.543 1.00 87.69 255 ARG A CA 1
ATOM 2034 C C . ARG A 1 255 ? 8.167 -1.091 -27.256 1.00 87.69 255 ARG A C 1
ATOM 2036 O O . ARG A 1 255 ? 9.169 -0.961 -27.957 1.00 87.69 255 ARG A O 1
ATOM 2043 N N . LEU A 1 256 ? 8.058 -1.947 -26.249 1.00 91.88 256 LEU A N 1
ATOM 2044 C CA . LEU A 1 256 ? 9.015 -3.018 -26.026 1.00 91.88 256 LEU A CA 1
ATOM 2045 C C . LEU A 1 256 ? 8.907 -4.040 -27.170 1.00 91.88 256 LEU A C 1
ATOM 2047 O O . LEU A 1 256 ? 7.858 -4.179 -27.807 1.00 91.88 256 LEU A O 1
ATOM 2051 N N . CYS A 1 257 ? 9.989 -4.770 -27.444 1.00 93.88 257 CYS A N 1
ATOM 2052 C CA . CYS A 1 257 ? 9.910 -5.933 -28.324 1.00 93.88 257 CYS A CA 1
ATOM 2053 C C . CYS A 1 257 ? 8.986 -6.990 -27.695 1.00 93.88 257 CYS A C 1
ATOM 2055 O O . CYS A 1 257 ? 8.779 -6.994 -26.481 1.00 93.88 257 CYS A O 1
ATOM 2057 N N . SER A 1 258 ? 8.443 -7.911 -28.495 1.00 93.25 258 SER A N 1
ATOM 2058 C CA . SER A 1 258 ? 7.450 -8.887 -28.017 1.00 93.25 258 SER A CA 1
ATOM 2059 C C . SER A 1 258 ? 7.922 -9.717 -26.818 1.00 93.25 258 SER A C 1
ATOM 2061 O O . SER A 1 258 ? 7.133 -9.975 -25.914 1.00 93.25 258 SER A O 1
ATOM 2063 N N . GLY A 1 259 ? 9.203 -10.104 -26.788 1.00 94.56 259 GLY A N 1
ATOM 2064 C CA . GLY A 1 259 ? 9.791 -10.838 -25.665 1.00 94.56 259 GLY A CA 1
ATOM 2065 C C . GLY A 1 259 ? 9.854 -10.007 -24.381 1.00 94.56 259 GLY A C 1
ATOM 2066 O O . GLY A 1 259 ? 9.404 -10.470 -23.337 1.00 94.56 259 GLY A O 1
ATOM 2067 N N . CYS A 1 260 ? 10.353 -8.770 -24.471 1.00 95.25 260 CYS A N 1
ATOM 2068 C CA . CYS A 1 260 ? 10.453 -7.875 -23.317 1.00 95.25 260 CYS A CA 1
ATOM 2069 C C . CYS A 1 260 ? 9.070 -7.434 -22.814 1.00 95.25 260 CYS A C 1
ATOM 2071 O O . CYS A 1 260 ? 8.863 -7.349 -21.611 1.00 95.25 260 CYS A O 1
ATOM 2073 N N . ASP A 1 261 ? 8.108 -7.175 -23.710 1.00 94.81 261 ASP A N 1
ATOM 2074 C CA . ASP A 1 261 ? 6.741 -6.793 -23.323 1.00 94.81 261 ASP A CA 1
ATOM 2075 C C . ASP A 1 261 ? 6.038 -7.919 -22.557 1.00 94.81 261 ASP A C 1
ATOM 2077 O O . ASP A 1 261 ? 5.436 -7.678 -21.512 1.00 94.81 261 ASP A O 1
ATOM 2081 N N . TRP A 1 262 ? 6.159 -9.161 -23.040 1.00 94.81 262 TRP A N 1
ATOM 2082 C CA . TRP A 1 262 ? 5.592 -10.323 -22.359 1.00 94.81 262 TRP A CA 1
ATOM 2083 C C . TRP A 1 262 ? 6.216 -10.521 -20.973 1.00 94.81 262 TRP A C 1
ATOM 2085 O O . TRP A 1 262 ? 5.490 -10.599 -19.982 1.00 94.81 262 TRP A O 1
ATOM 2095 N N . ALA A 1 263 ? 7.551 -10.518 -20.888 1.00 95.31 263 ALA A N 1
ATOM 2096 C CA . ALA A 1 263 ? 8.258 -10.657 -19.618 1.00 95.31 263 ALA A CA 1
ATOM 2097 C C . ALA A 1 263 ? 7.920 -9.514 -18.648 1.00 95.31 263 ALA A C 1
ATOM 2099 O O . ALA A 1 263 ? 7.718 -9.754 -17.461 1.00 95.31 263 ALA A O 1
ATOM 2100 N N . PHE A 1 264 ? 7.769 -8.283 -19.145 1.00 94.50 264 PHE A N 1
ATOM 2101 C CA . PHE A 1 264 ? 7.367 -7.141 -18.328 1.00 94.50 264 PHE A CA 1
ATOM 2102 C C . PHE A 1 264 ? 5.964 -7.315 -17.737 1.00 94.50 264 PHE A C 1
ATOM 2104 O O . PHE A 1 264 ? 5.761 -7.094 -16.542 1.00 94.50 264 PHE A O 1
ATOM 21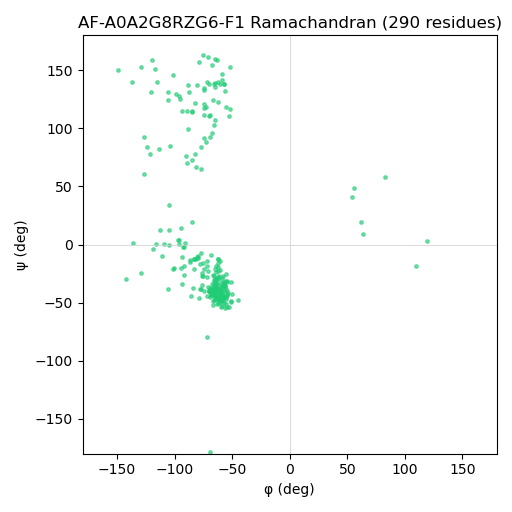11 N N . ARG A 1 265 ? 4.998 -7.756 -18.554 1.00 94.31 265 ARG A N 1
ATOM 2112 C CA . ARG A 1 265 ? 3.611 -7.999 -18.123 1.00 94.31 265 ARG A CA 1
ATOM 2113 C C . ARG A 1 265 ? 3.488 -9.147 -17.123 1.00 94.31 265 ARG A C 1
ATOM 2115 O O . ARG A 1 265 ? 2.603 -9.086 -16.276 1.00 94.31 265 ARG A O 1
ATOM 2122 N N . GLU A 1 266 ? 4.365 -10.144 -17.193 1.00 94.31 266 GLU A N 1
ATOM 2123 C CA . GLU A 1 266 ? 4.470 -11.225 -16.202 1.00 94.31 266 GLU A CA 1
ATOM 2124 C C . GLU A 1 266 ? 5.192 -10.777 -14.922 1.00 94.31 266 GLU A C 1
ATOM 2126 O O . GLU A 1 266 ? 4.800 -11.144 -13.813 1.00 94.31 266 GLU A O 1
ATOM 2131 N N . TRP A 1 267 ? 6.226 -9.945 -15.050 1.00 95.00 267 TRP A N 1
ATOM 2132 C CA . TRP A 1 267 ? 7.014 -9.455 -13.921 1.00 95.00 267 TRP A CA 1
ATOM 2133 C C . TRP A 1 267 ? 6.222 -8.499 -13.021 1.00 95.00 267 TRP A C 1
ATOM 2135 O O . TRP A 1 267 ? 6.277 -8.621 -11.797 1.00 95.00 267 TRP A O 1
ATOM 2145 N N . VAL A 1 268 ? 5.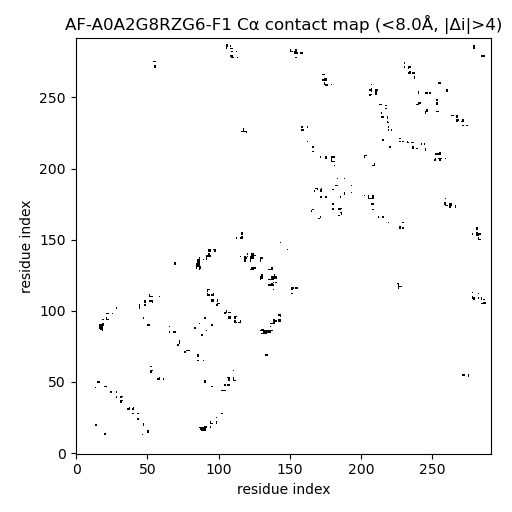439 -7.574 -13.591 1.00 94.44 268 VAL A N 1
ATOM 2146 C CA . VAL A 1 268 ? 4.660 -6.592 -12.813 1.00 94.44 268 VAL A CA 1
ATOM 2147 C C . VAL A 1 268 ? 3.771 -7.234 -11.730 1.00 94.44 268 VAL A C 1
ATOM 2149 O O . VAL A 1 268 ? 3.882 -6.827 -10.569 1.00 94.44 268 VAL A O 1
ATOM 2152 N N . PRO A 1 269 ? 2.885 -8.210 -12.022 1.00 95.00 269 PRO A N 1
ATOM 2153 C CA . PRO A 1 269 ? 2.052 -8.822 -10.989 1.00 95.00 269 PRO A CA 1
ATOM 2154 C C . PRO A 1 269 ? 2.886 -9.556 -9.931 1.00 95.00 269 PRO A C 1
ATOM 2156 O O . PRO A 1 269 ? 2.518 -9.519 -8.757 1.00 95.00 269 PRO A O 1
ATOM 2159 N N . GLN A 1 270 ? 4.024 -10.153 -10.303 1.00 94.81 270 GLN A N 1
ATOM 2160 C CA . GLN A 1 270 ? 4.941 -10.787 -9.348 1.00 94.81 270 GLN A CA 1
ATOM 2161 C C . GLN A 1 270 ? 5.559 -9.753 -8.400 1.00 94.81 270 GLN A C 1
ATOM 2163 O O . GLN A 1 270 ? 5.512 -9.937 -7.186 1.00 94.81 270 GLN A O 1
ATOM 2168 N N . ALA A 1 271 ? 6.051 -8.631 -8.931 1.00 93.62 271 ALA A N 1
ATOM 2169 C CA . ALA A 1 271 ? 6.607 -7.540 -8.137 1.00 93.62 271 ALA A CA 1
ATOM 2170 C C . ALA A 1 271 ? 5.568 -6.940 -7.174 1.00 93.62 271 ALA A C 1
ATOM 2172 O O . ALA A 1 271 ? 5.868 -6.681 -6.008 1.00 93.62 271 ALA A O 1
ATOM 2173 N N . ARG A 1 272 ? 4.316 -6.767 -7.623 1.00 95.75 272 ARG A N 1
ATOM 2174 C CA . ARG A 1 272 ? 3.221 -6.279 -6.764 1.00 95.75 272 ARG A CA 1
ATOM 2175 C C . ARG A 1 272 ? 2.889 -7.265 -5.644 1.00 95.75 272 ARG A C 1
ATOM 2177 O O . ARG A 1 272 ? 2.720 -6.844 -4.501 1.00 95.75 272 ARG A O 1
ATOM 2184 N N . GLN A 1 273 ? 2.812 -8.560 -5.951 1.00 96.69 273 GLN A N 1
ATOM 2185 C CA . GLN A 1 273 ? 2.555 -9.598 -4.947 1.00 96.69 273 GLN A CA 1
ATOM 2186 C C . GLN A 1 273 ? 3.693 -9.711 -3.931 1.00 96.69 273 GLN A C 1
ATOM 2188 O O . GLN A 1 273 ? 3.442 -9.863 -2.736 1.00 96.69 273 GLN A O 1
ATOM 2193 N N . GLU A 1 274 ? 4.937 -9.603 -4.388 1.00 94.88 274 GLU A N 1
ATOM 2194 C CA . GLU A 1 274 ? 6.110 -9.613 -3.519 1.00 94.88 274 GLU A CA 1
ATOM 2195 C C . GLU A 1 274 ? 6.120 -8.405 -2.576 1.00 94.88 274 GLU A C 1
ATOM 2197 O O . GLU A 1 274 ? 6.314 -8.560 -1.370 1.00 94.88 274 GLU A O 1
ATOM 2202 N N . LEU A 1 275 ? 5.826 -7.208 -3.094 1.00 95.31 275 LEU A N 1
ATOM 2203 C CA . LEU A 1 275 ? 5.678 -6.015 -2.266 1.00 95.31 275 LEU A CA 1
ATOM 2204 C C . LEU A 1 275 ? 4.561 -6.182 -1.226 1.00 95.31 275 LEU A C 1
ATOM 2206 O O . LEU A 1 275 ? 4.784 -5.894 -0.052 1.00 95.31 275 LEU A O 1
ATOM 2210 N N . TRP A 1 276 ? 3.386 -6.685 -1.627 1.00 97.06 276 TRP A N 1
ATOM 2211 C CA . TRP A 1 276 ? 2.268 -6.942 -0.710 1.00 97.06 276 TRP A CA 1
ATOM 2212 C C . TRP A 1 276 ? 2.673 -7.887 0.430 1.00 97.06 276 TRP A C 1
ATOM 2214 O O . TRP A 1 276 ? 2.398 -7.619 1.600 1.00 97.06 276 TRP A O 1
ATOM 2224 N N . ARG A 1 277 ? 3.391 -8.969 0.105 1.00 96.25 277 ARG A N 1
ATOM 2225 C CA . ARG A 1 277 ? 3.896 -9.945 1.084 1.00 96.25 277 ARG A CA 1
ATOM 2226 C C . ARG A 1 277 ? 4.936 -9.371 2.041 1.00 96.25 277 ARG A C 1
ATOM 2228 O O . ARG A 1 277 ? 5.038 -9.866 3.159 1.00 96.25 277 ARG A O 1
ATOM 2235 N N . LYS A 1 278 ? 5.676 -8.340 1.629 1.00 96.06 278 LYS A N 1
ATOM 2236 C CA . LYS A 1 278 ? 6.672 -7.645 2.459 1.00 96.06 278 LYS A CA 1
ATOM 2237 C C . LYS A 1 278 ? 6.081 -6.571 3.367 1.00 96.06 278 LYS A C 1
ATOM 2239 O O . LYS A 1 278 ? 6.769 -6.133 4.284 1.00 96.06 278 LYS A O 1
ATOM 2244 N N . LEU A 1 279 ? 4.820 -6.165 3.184 1.00 97.25 279 LEU A N 1
ATOM 2245 C CA . LEU A 1 279 ? 4.197 -5.136 4.029 1.00 97.25 279 LEU A CA 1
ATOM 2246 C C . LEU A 1 279 ? 4.252 -5.454 5.539 1.00 97.25 279 LEU A C 1
ATOM 2248 O O . LEU A 1 279 ? 4.604 -4.547 6.295 1.00 97.25 279 LEU A O 1
ATOM 2252 N N . PRO A 1 280 ? 3.988 -6.693 6.013 1.00 97.25 280 PRO A N 1
ATOM 2253 C CA . PRO A 1 280 ? 4.136 -7.025 7.430 1.00 97.25 280 PRO A CA 1
ATOM 2254 C C . PRO A 1 280 ? 5.547 -6.756 7.972 1.00 97.25 280 PRO A C 1
ATOM 2256 O O . PRO A 1 280 ? 5.706 -6.128 9.017 1.00 97.25 280 PRO A O 1
ATOM 2259 N N . GLU A 1 281 ? 6.579 -7.156 7.222 1.00 97.00 281 GLU A N 1
ATOM 2260 C CA . GLU A 1 281 ? 7.984 -6.896 7.558 1.00 97.00 281 GLU A CA 1
ATOM 2261 C C . GLU A 1 281 ? 8.290 -5.391 7.527 1.00 97.00 281 GLU A C 1
ATOM 2263 O O . GLU A 1 281 ? 8.953 -4.850 8.417 1.00 97.00 281 GLU A O 1
ATOM 2268 N N . TYR A 1 282 ? 7.771 -4.684 6.520 1.00 96.62 282 TYR A N 1
ATOM 2269 C CA . TYR A 1 282 ? 8.016 -3.258 6.345 1.00 96.62 282 TYR A CA 1
ATOM 2270 C C . TYR A 1 282 ? 7.444 -2.436 7.491 1.00 96.62 282 TYR A C 1
ATOM 2272 O O . TYR A 1 282 ? 8.100 -1.494 7.936 1.00 96.62 282 TYR A O 1
ATOM 2280 N N . PHE A 1 283 ? 6.283 -2.812 8.013 1.00 96.88 283 PHE A N 1
ATOM 2281 C CA . PHE A 1 283 ? 5.644 -2.114 9.124 1.00 96.88 283 PHE A CA 1
ATOM 2282 C C . PHE A 1 283 ? 5.906 -2.744 10.494 1.00 96.88 283 PHE A C 1
ATOM 2284 O O . PHE A 1 283 ? 5.408 -2.219 11.484 1.00 96.88 283 PHE A O 1
ATOM 2291 N N . ASP A 1 284 ? 6.730 -3.794 10.576 1.00 96.12 284 ASP A N 1
ATOM 2292 C CA . ASP A 1 284 ? 7.085 -4.455 11.841 1.00 96.12 284 ASP A CA 1
ATOM 2293 C C . ASP A 1 284 ? 5.830 -4.927 12.607 1.00 96.12 284 ASP A C 1
ATOM 2295 O O . ASP A 1 284 ? 5.621 -4.621 13.789 1.00 96.12 284 ASP A O 1
ATOM 2299 N N . VAL A 1 285 ? 4.943 -5.615 11.872 1.00 94.62 285 VAL A N 1
ATOM 2300 C CA . VAL A 1 285 ? 3.679 -6.171 12.372 1.00 94.62 285 VAL A CA 1
ATOM 2301 C C . VAL A 1 285 ? 3.635 -7.685 12.183 1.00 94.62 285 VAL A C 1
ATOM 2303 O O . VAL A 1 285 ? 3.904 -8.214 11.105 1.00 94.62 285 VAL A O 1
ATOM 2306 N N . GLU A 1 286 ? 3.267 -8.394 13.246 1.00 90.44 286 GLU A N 1
ATOM 2307 C CA . GLU A 1 286 ? 3.136 -9.848 13.231 1.00 90.44 286 GLU A CA 1
ATOM 2308 C C . GLU A 1 286 ? 1.753 -10.240 12.715 1.00 90.44 286 GLU A C 1
ATOM 2310 O O . GLU A 1 286 ? 0.742 -9.966 13.360 1.00 90.44 286 GLU A O 1
ATOM 2315 N N . VAL A 1 287 ? 1.696 -10.904 11.560 1.00 86.31 287 VAL A N 1
ATOM 2316 C CA . VAL A 1 287 ? 0.448 -11.448 11.015 1.00 86.31 287 VAL A CA 1
ATOM 2317 C C . VAL A 1 287 ? 0.453 -12.966 11.201 1.00 86.31 287 VAL A C 1
ATOM 2319 O O . VAL A 1 287 ? 1.384 -13.627 10.733 1.00 86.31 287 VAL A O 1
ATOM 2322 N N . PRO A 1 288 ? -0.564 -13.552 11.860 1.00 78.38 288 PRO A N 1
ATOM 2323 C CA . PRO A 1 288 ? -0.691 -14.996 11.971 1.00 78.38 288 PRO A CA 1
ATOM 2324 C C . PRO A 1 288 ? -0.704 -15.627 10.582 1.00 78.38 288 PRO A C 1
ATOM 2326 O O . PRO A 1 288 ? -1.442 -15.183 9.700 1.00 78.38 288 PRO A O 1
ATOM 2329 N N . SER A 1 289 ? 0.098 -16.675 10.384 1.00 67.06 289 SER A N 1
ATOM 2330 C CA . SER A 1 289 ? 0.013 -17.464 9.155 1.00 67.06 289 SER A CA 1
ATOM 2331 C C . SER A 1 289 ? -1.418 -17.989 9.003 1.00 67.06 289 SER A C 1
ATOM 2333 O O . SER A 1 289 ? -1.986 -18.430 10.008 1.00 67.06 289 SER A O 1
ATOM 2335 N N . PRO A 1 290 ? -2.013 -17.964 7.795 1.00 56.47 290 PRO A N 1
ATOM 2336 C CA . PRO A 1 290 ? -3.319 -18.569 7.589 1.00 56.47 290 PRO A CA 1
ATOM 2337 C C . PRO A 1 290 ? -3.227 -20.029 8.032 1.00 56.47 290 PRO A C 1
ATOM 2339 O O . PRO A 1 290 ? -2.393 -20.788 7.533 1.00 56.47 290 PRO A O 1
ATOM 2342 N N . SER A 1 291 ? -4.022 -20.389 9.040 1.00 40.09 291 SER A N 1
ATOM 2343 C CA . SER A 1 291 ? -4.161 -21.765 9.508 1.00 40.09 291 SER A CA 1
ATOM 2344 C C . SER A 1 291 ? -4.487 -22.647 8.304 1.00 40.09 291 SER A C 1
ATOM 2346 O O . SER A 1 291 ? -5.498 -22.410 7.641 1.00 40.09 291 SER A O 1
ATOM 2348 N N . ARG A 1 292 ? -3.580 -23.584 8.000 1.00 31.22 292 ARG A N 1
ATOM 2349 C CA . ARG A 1 292 ? -3.747 -24.603 6.955 1.00 31.22 292 ARG A CA 1
ATOM 2350 C C . ARG A 1 292 ? -4.925 -25.517 7.251 1.00 31.22 292 ARG A C 1
ATOM 2352 O O . ARG A 1 292 ? -5.130 -25.822 8.447 1.00 31.22 292 ARG A O 1
#

Nearest PDB structures (foldseek):
  4d0o-assembly1_A  TM=2.285E-01  e=3.087E+00  Homo sapiens

Foldseek 3Di:
DDDPPPPPPPPPDDDAFAQCLLVVCVVVLVVCVVVVVVVSLVVSLVRLVVQADLAVVSVVVLVVVLVCQLCVCVVVVDDCPPDQASLRRHHALLSSCLSCVVSPPLSRNLRSLLVVQQADPVLACPDPVNNRHNPHHGHPPVSDDPLQVVLSVQLNVVVVVLLVCCLQDCNLVQQPDPQQRDPLRHPVDDPVVSPPPPDPPDNVSRLQNVLVVVLSCQLSPCPDPRGDDVLVSLVVSLVSLPRPSLVPDDPSNNDHDPRNNVSSNVVSVVSNNVVSVCSCVSSVTDDDDPDD

Mean predicted aligned error: 8.08 Å